Protein AF-E9I533-F1 (afdb_monomer_lite)

Secondary structure (DSSP, 8-state):
-HHHHHHHT---EEEE--GGG---HHHHHHHHHHHHHHHTS--SEEEE---HHHHHHHHHHHT------PPPPHHHHHHHHHHHHHTT-SS--HHHHHHHHHHHHHHHHHHS-HHHHHHHTSHHHHHHHHHHHHHHHHHHTT-HHHHHHHHHHHHH----HHHHHHHHHHHHHHHHHHHHHHT-S-HHHHHHHHHHHHHHHHHHHHHHHHHHH---HHHHHHHTT--------HHHHHHHHHHHHHHHHHHTSEEE-TTS-EEESSHHHHHHHHHHHHHHHT-S-TTTS-GGGG-HHHHHHIIIIIIS-S--SS-PPP---

pLDDT: mean 79.42, std 13.7, range [26.83, 95.19]

Radius of gyration: 23.22 Å; chains: 1; bounding box: 65×52×54 Å

Sequence (321 aa):
MLRRRLNLGERITILFDGFDEIVNNQYQKTAIRVINVLKEKKCAGLYVTTRSHMASNLQFWLSQLNYDLENFSIEDQINYLTSLWKLNFKEDVEDNLRHFAELLVDRISKTLKDGERAFIGIPLQCRILAECFETDVQKSAQNQSELNLLVESIEQMNLDVANLYRLLLTKKRKIYKEEKKALSQTHDLADSHANSDIDNLESFLRKLAIKTIVSTKEDVHVLLGTQQKSMKSKNEQREKITKRMDHSARFGLLDENAEGKVRFLHRSYAEYMMAEYLYTGFLLDDNKRNKLLDCEFARKFIIDQILVKEQYDGVQIPQFS

Organism: Daphnia pulex (NCBI:txid6669)

Structure (mmCIF, N/CA/C/O backbone):
data_AF-E9I533-F1
#
_entry.id   AF-E9I533-F1
#
loop_
_atom_site.group_PDB
_atom_site.id
_atom_site.type_symbol
_atom_site.label_atom_id
_atom_site.label_alt_id
_atom_site.label_comp_id
_atom_site.label_asym_id
_atom_site.label_entity_id
_atom_site.label_seq_id
_atom_site.pdbx_PDB_ins_code
_atom_site.Cartn_x
_atom_site.Cartn_y
_atom_site.Cartn_z
_atom_site.occupancy
_atom_site.B_iso_or_equiv
_atom_site.auth_seq_id
_atom_site.auth_comp_id
_atom_site.auth_asym_id
_atom_site.auth_atom_id
_atom_site.pdbx_PDB_model_num
ATOM 1 N N . MET A 1 1 ? -37.953 2.847 1.848 1.00 60.06 1 MET A N 1
ATOM 2 C CA . MET A 1 1 ? -37.710 1.716 0.922 1.00 60.06 1 MET A CA 1
ATOM 3 C C . MET A 1 1 ? -36.924 0.584 1.594 1.00 60.06 1 MET A C 1
ATOM 5 O O . MET A 1 1 ? -37.485 -0.491 1.743 1.00 60.06 1 MET A O 1
ATOM 9 N N . LEU A 1 2 ? -35.706 0.825 2.104 1.00 68.19 2 LEU A N 1
ATOM 10 C CA . LEU A 1 2 ? -34.839 -0.194 2.733 1.00 68.19 2 LEU A CA 1
ATOM 11 C C . LEU A 1 2 ? -35.504 -0.981 3.884 1.00 68.19 2 LEU A C 1
ATOM 13 O O . LEU A 1 2 ? -35.496 -2.205 3.880 1.00 68.19 2 LEU A O 1
ATOM 17 N N . ARG A 1 3 ? -36.172 -0.288 4.820 1.00 66.62 3 ARG A N 1
ATOM 18 C CA . ARG A 1 3 ? -36.891 -0.910 5.953 1.00 66.62 3 ARG A CA 1
ATOM 19 C C . ARG A 1 3 ? -37.969 -1.908 5.509 1.00 66.62 3 ARG A C 1
ATOM 21 O O . ARG A 1 3 ? -38.142 -2.940 6.141 1.00 66.62 3 ARG A O 1
ATOM 28 N N . ARG A 1 4 ? -38.672 -1.613 4.408 1.00 67.94 4 ARG A N 1
ATOM 29 C CA . ARG A 1 4 ? -39.684 -2.510 3.829 1.00 67.94 4 ARG A CA 1
ATOM 30 C C . ARG A 1 4 ? -39.014 -3.754 3.243 1.00 67.94 4 ARG A C 1
ATOM 32 O O . ARG A 1 4 ? -39.448 -4.850 3.555 1.00 67.94 4 ARG A O 1
ATOM 39 N N . ARG A 1 5 ? -37.926 -3.592 2.485 1.00 71.06 5 ARG A N 1
ATOM 40 C CA . ARG A 1 5 ? -37.188 -4.710 1.867 1.00 71.06 5 ARG A CA 1
ATOM 41 C C . ARG A 1 5 ? -36.542 -5.638 2.910 1.00 71.06 5 ARG A C 1
ATOM 43 O O . ARG A 1 5 ? -36.658 -6.851 2.790 1.00 71.06 5 ARG A O 1
ATOM 50 N N . LEU A 1 6 ? -35.962 -5.071 3.976 1.00 69.19 6 LEU A N 1
ATOM 51 C CA . LEU A 1 6 ? -35.409 -5.823 5.117 1.00 69.19 6 LEU A CA 1
ATOM 52 C C . LEU A 1 6 ? -36.479 -6.612 5.889 1.00 69.19 6 LEU A C 1
ATOM 54 O O . LEU A 1 6 ? -36.203 -7.697 6.392 1.00 69.19 6 LEU A O 1
ATOM 58 N N . ASN A 1 7 ? -37.701 -6.077 5.977 1.00 67.69 7 ASN A N 1
ATOM 59 C CA . ASN A 1 7 ? -38.823 -6.754 6.633 1.00 67.69 7 ASN A CA 1
ATOM 60 C C . ASN A 1 7 ? -39.486 -7.809 5.733 1.00 67.69 7 ASN A C 1
ATOM 62 O O . ASN A 1 7 ? -39.994 -8.805 6.240 1.00 67.69 7 ASN A O 1
ATOM 66 N N . LEU A 1 8 ? -39.488 -7.596 4.413 1.00 70.00 8 LEU A N 1
ATOM 67 C CA . LEU A 1 8 ? -40.060 -8.518 3.427 1.00 70.00 8 LEU A CA 1
ATOM 68 C C . LEU A 1 8 ? -39.115 -9.672 3.055 1.00 70.00 8 LEU A C 1
ATOM 70 O O . LEU A 1 8 ? -39.547 -10.599 2.378 1.00 70.00 8 LEU A O 1
ATOM 74 N N . GLY A 1 9 ? -37.856 -9.648 3.510 1.00 62.44 9 GLY A N 1
ATOM 75 C CA . GLY A 1 9 ? -36.875 -10.698 3.218 1.00 62.44 9 GLY A CA 1
ATOM 76 C C . GLY A 1 9 ? -36.421 -10.716 1.759 1.00 62.44 9 GLY A C 1
ATOM 77 O O . GLY A 1 9 ? -36.105 -11.773 1.219 1.00 62.44 9 GLY A O 1
ATOM 78 N N . GLU A 1 10 ? -36.413 -9.556 1.100 1.00 69.19 10 GLU A N 1
ATOM 79 C CA . GLU A 1 10 ? -35.774 -9.437 -0.208 1.00 69.19 10 GLU A CA 1
ATOM 80 C C . GLU A 1 10 ? -34.262 -9.692 -0.070 1.00 69.19 10 GLU A C 1
ATOM 82 O O . GLU A 1 10 ? -33.675 -9.365 0.962 1.00 69.19 10 GLU A O 1
ATOM 87 N N . ARG A 1 11 ? -33.623 -10.271 -1.100 1.00 78.19 11 ARG A N 1
ATOM 88 C CA . ARG A 1 11 ? -32.203 -10.671 -1.066 1.00 78.19 11 ARG A CA 1
ATOM 89 C C . ARG A 1 11 ? -31.271 -9.454 -1.007 1.00 78.19 11 ARG A C 1
ATOM 91 O O . ARG A 1 11 ? -30.741 -9.016 -2.022 1.00 78.19 11 ARG A O 1
ATOM 98 N N . ILE A 1 12 ? -31.109 -8.889 0.184 1.00 85.31 12 ILE A N 1
ATOM 99 C CA . ILE A 1 12 ? -30.187 -7.792 0.471 1.00 85.31 12 ILE A CA 1
ATOM 100 C C . ILE A 1 12 ? -28.954 -8.369 1.149 1.00 85.31 12 ILE A C 1
ATOM 102 O O . ILE A 1 12 ? -29.074 -8.998 2.199 1.00 85.31 12 ILE A O 1
ATOM 106 N N . THR A 1 13 ? -27.786 -8.090 0.581 1.00 88.88 13 THR A N 1
ATOM 107 C CA . THR A 1 13 ? -26.493 -8.305 1.230 1.00 88.88 13 THR A CA 1
ATOM 108 C C . THR A 1 13 ? -25.962 -6.970 1.733 1.00 88.88 13 THR A C 1
ATOM 110 O O . THR A 1 13 ? -26.044 -5.966 1.024 1.00 88.88 13 THR A O 1
ATOM 113 N N . ILE A 1 14 ? -25.449 -6.948 2.959 1.00 90.56 14 ILE A N 1
ATOM 114 C CA . ILE A 1 14 ? -24.868 -5.761 3.589 1.00 90.56 14 ILE A CA 1
ATOM 115 C C . ILE A 1 14 ? -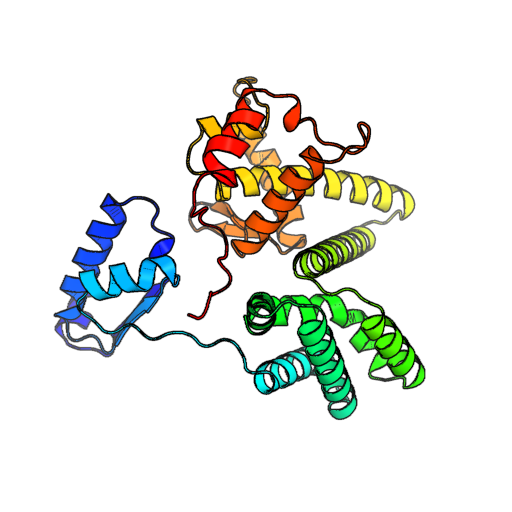23.396 -6.047 3.883 1.00 90.56 14 ILE A C 1
ATOM 117 O O . ILE A 1 14 ? -23.076 -7.078 4.469 1.00 90.56 14 ILE A O 1
ATOM 121 N N . LEU A 1 15 ? -22.519 -5.126 3.490 1.00 93.62 15 LEU A N 1
ATOM 122 C CA . LEU A 1 15 ? -21.085 -5.170 3.761 1.00 93.62 15 LEU A CA 1
ATOM 123 C C . LEU A 1 15 ? -20.697 -3.940 4.586 1.00 93.62 15 LEU A C 1
ATOM 125 O O . LEU A 1 15 ? -20.919 -2.809 4.155 1.00 93.62 15 LEU A O 1
ATOM 129 N N . PHE A 1 16 ? -20.135 -4.173 5.767 1.00 92.94 16 PHE A N 1
ATOM 130 C CA . PHE A 1 16 ? -19.462 -3.168 6.581 1.00 92.94 16 PHE A CA 1
ATOM 131 C C . PHE A 1 16 ? -17.962 -3.294 6.340 1.00 92.94 16 PHE A C 1
ATOM 133 O O . PHE A 1 16 ? -17.334 -4.218 6.854 1.00 92.94 16 PHE A O 1
ATOM 140 N N . ASP A 1 17 ? -17.411 -2.395 5.533 1.00 90.69 17 ASP A N 1
ATOM 141 C CA . ASP A 1 17 ? -16.006 -2.446 5.143 1.00 90.69 17 ASP A CA 1
ATOM 142 C C . ASP A 1 17 ? -15.119 -1.634 6.105 1.00 90.69 17 ASP A C 1
ATOM 144 O O . ASP A 1 17 ? -15.455 -0.494 6.429 1.00 90.69 17 ASP A O 1
ATOM 148 N N . GLY A 1 18 ? -14.016 -2.220 6.577 1.00 88.50 18 GLY A N 1
ATOM 149 C CA . GLY A 1 18 ? -12.985 -1.554 7.377 1.00 88.50 18 GLY A CA 1
ATOM 150 C C . GLY A 1 18 ? -13.436 -1.129 8.776 1.00 88.50 18 GLY A C 1
ATOM 151 O O . GLY A 1 18 ? -13.316 0.040 9.140 1.00 88.50 18 GLY A O 1
ATOM 152 N N . PHE A 1 19 ? -13.953 -2.050 9.596 1.00 90.06 19 PHE A N 1
ATOM 153 C CA . PHE A 1 19 ? -14.417 -1.725 10.954 1.00 90.06 19 PHE A CA 1
ATOM 154 C C . PHE A 1 19 ? -13.326 -1.068 11.823 1.00 90.06 19 PHE A C 1
ATOM 156 O O . PHE A 1 19 ? -13.627 -0.163 12.607 1.00 90.06 19 PHE A O 1
ATOM 163 N N . ASP A 1 20 ? -12.064 -1.479 11.666 1.00 84.06 20 ASP A N 1
ATOM 164 C CA . ASP A 1 20 ? -10.919 -0.905 12.382 1.00 84.06 20 ASP A CA 1
ATOM 165 C C . ASP A 1 20 ? -10.651 0.570 12.050 1.00 84.06 20 ASP A C 1
ATOM 167 O O . ASP A 1 20 ? -10.014 1.274 12.833 1.00 84.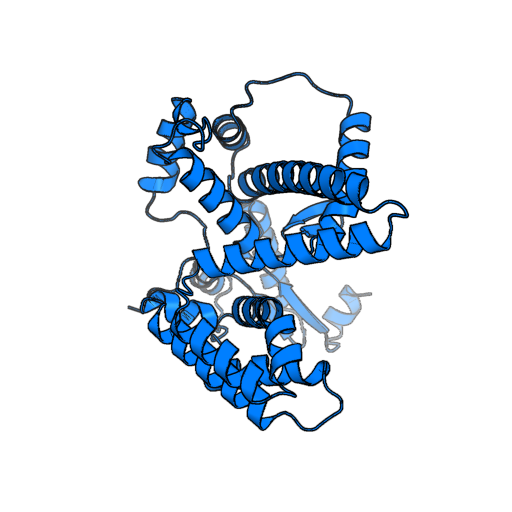06 20 ASP A O 1
ATOM 171 N N . GLU A 1 21 ? -11.181 1.086 10.939 1.00 81.75 21 GLU A N 1
ATOM 172 C CA . GLU A 1 21 ? -11.032 2.496 10.567 1.00 81.75 21 GLU A CA 1
ATOM 173 C C . GLU A 1 21 ? -11.921 3.433 11.404 1.00 81.75 21 GLU A C 1
ATOM 175 O O . GLU A 1 21 ? -11.753 4.658 11.388 1.00 81.75 21 GLU A O 1
ATOM 180 N N . ILE A 1 22 ? -12.856 2.885 12.188 1.00 83.25 22 ILE A N 1
ATOM 181 C CA . ILE A 1 22 ? -13.696 3.657 13.104 1.00 83.25 22 ILE A CA 1
ATOM 182 C C . ILE A 1 22 ? -12.884 3.987 14.364 1.00 83.25 22 ILE A C 1
ATOM 184 O O . ILE A 1 22 ? -12.964 3.294 15.371 1.00 83.25 22 ILE A O 1
ATOM 188 N N . VAL A 1 23 ? -12.131 5.087 14.337 1.00 73.44 23 VAL A N 1
ATOM 189 C CA . VAL A 1 23 ? -11.236 5.495 15.445 1.00 73.44 23 VAL A CA 1
ATOM 190 C C . VAL A 1 23 ? -11.986 5.773 16.759 1.00 73.44 23 VAL A C 1
ATOM 192 O O . VAL A 1 23 ? -11.457 5.594 17.853 1.00 73.44 23 VAL A O 1
ATOM 195 N N . ASN A 1 24 ? -13.234 6.243 16.684 1.00 80.50 24 ASN A N 1
ATOM 196 C CA . ASN A 1 24 ? -13.998 6.594 17.877 1.00 80.50 24 ASN A CA 1
ATOM 197 C C . ASN A 1 24 ? -14.699 5.361 18.475 1.00 80.50 24 ASN A C 1
ATOM 199 O O . ASN A 1 24 ? -15.676 4.857 17.915 1.00 80.50 24 ASN A O 1
ATOM 203 N N . ASN A 1 25 ? -14.279 4.959 19.677 1.00 83.25 25 ASN A N 1
ATOM 204 C CA . ASN A 1 25 ? -14.856 3.838 20.429 1.00 83.25 25 ASN A CA 1
ATOM 205 C C . ASN A 1 25 ? -16.385 3.914 20.608 1.00 83.25 25 ASN A C 1
ATOM 207 O O . ASN A 1 25 ? -17.065 2.888 20.646 1.00 83.25 25 ASN A O 1
ATOM 211 N N . GLN A 1 26 ? -16.970 5.109 20.722 1.00 86.12 26 GLN A N 1
ATOM 212 C CA . GLN A 1 26 ? -18.424 5.266 20.825 1.00 86.12 26 GLN A CA 1
ATOM 213 C C . GLN A 1 26 ? -19.128 4.971 19.492 1.00 86.12 26 GLN A C 1
ATOM 215 O O . GLN A 1 26 ? -20.227 4.403 19.479 1.00 86.12 26 GLN A O 1
ATOM 220 N N . TYR A 1 27 ? -18.489 5.309 18.372 1.00 89.56 27 TYR A N 1
ATOM 221 C CA . TYR A 1 27 ? -18.989 4.978 17.040 1.00 89.56 27 TYR A CA 1
ATOM 222 C C . TYR A 1 27 ? -18.814 3.493 16.734 1.00 89.56 27 TYR A C 1
ATOM 224 O O . TYR A 1 27 ? -19.756 2.895 16.223 1.00 89.56 27 TYR A O 1
ATOM 232 N N . GLN A 1 28 ? -17.717 2.861 17.167 1.00 91.00 28 GLN A N 1
ATOM 233 C CA . GLN A 1 28 ? -17.568 1.401 17.101 1.00 91.00 28 GLN A CA 1
ATOM 234 C C . GLN A 1 28 ? -18.699 0.691 17.854 1.00 91.00 28 GLN A C 1
ATOM 236 O O . GLN A 1 28 ? -19.388 -0.157 17.292 1.00 91.00 28 GLN A O 1
ATOM 241 N N . LYS A 1 29 ? -18.984 1.096 19.102 1.00 92.06 29 LYS A N 1
ATOM 242 C CA . LYS A 1 29 ? -20.106 0.541 19.885 1.00 92.06 29 LYS A CA 1
ATOM 243 C C . LYS A 1 29 ? -21.451 0.719 19.179 1.00 92.06 29 LYS A C 1
ATOM 245 O O . LYS A 1 29 ? -22.292 -0.178 19.212 1.00 92.06 29 LYS A O 1
ATOM 250 N N . THR A 1 30 ? -21.666 1.873 18.551 1.00 94.00 30 THR A N 1
ATOM 251 C CA . THR A 1 30 ? -22.879 2.135 17.765 1.00 94.00 30 THR A CA 1
ATOM 252 C C . THR A 1 30 ? -22.957 1.221 16.543 1.00 94.00 30 THR A C 1
ATOM 254 O O . THR A 1 30 ? -24.003 0.620 16.313 1.00 94.00 30 THR A O 1
ATOM 257 N N . ALA A 1 31 ? -21.857 1.050 15.807 1.00 94.44 31 ALA A N 1
ATOM 258 C CA . ALA A 1 31 ? -21.781 0.152 14.660 1.00 94.44 31 ALA A CA 1
ATOM 259 C C . ALA A 1 31 ? -22.084 -1.301 15.060 1.00 94.44 31 ALA A C 1
ATOM 261 O O . ALA A 1 31 ? -22.933 -1.932 14.436 1.00 94.44 31 ALA A O 1
ATOM 262 N N . ILE A 1 32 ? -21.513 -1.795 16.164 1.00 95.19 32 ILE A N 1
ATOM 263 C CA . ILE A 1 32 ? -21.822 -3.130 16.710 1.00 95.19 32 ILE A CA 1
ATOM 264 C C . ILE A 1 32 ? -23.315 -3.286 17.019 1.00 95.19 32 ILE A C 1
ATOM 266 O O . ILE A 1 32 ? -23.918 -4.299 16.667 1.00 95.19 32 ILE A O 1
ATOM 270 N N . ARG A 1 33 ? -23.950 -2.278 17.632 1.00 94.19 33 ARG A N 1
ATOM 271 C CA . ARG A 1 33 ? -25.402 -2.305 17.891 1.00 94.19 33 ARG A CA 1
ATOM 272 C C . ARG A 1 33 ? -26.206 -2.399 16.596 1.00 94.19 33 ARG A C 1
ATOM 274 O O . ARG A 1 33 ? -27.151 -3.178 16.534 1.00 94.19 33 ARG A O 1
ATOM 281 N N . VAL A 1 34 ? -25.830 -1.638 15.568 1.00 93.62 34 VAL A N 1
ATOM 282 C CA . VAL A 1 34 ? -26.485 -1.691 14.251 1.00 93.62 34 VAL A CA 1
ATOM 283 C C . VAL A 1 34 ? -26.321 -3.071 13.619 1.00 93.62 34 VAL A C 1
ATOM 285 O O . VAL A 1 34 ? -27.312 -3.648 13.177 1.00 93.62 34 VAL A O 1
ATOM 288 N N . ILE A 1 35 ? -25.107 -3.625 13.623 1.00 94.25 35 ILE A N 1
ATOM 289 C CA . ILE A 1 35 ? -24.814 -4.961 13.090 1.00 94.25 35 ILE A CA 1
ATOM 290 C C . ILE A 1 35 ? -25.670 -6.011 13.807 1.00 94.25 35 ILE A C 1
ATOM 292 O O . ILE A 1 35 ? -26.344 -6.792 13.143 1.00 94.25 35 ILE A O 1
ATOM 296 N N . ASN A 1 36 ? -25.742 -5.981 15.141 1.00 92.25 36 ASN A N 1
ATOM 297 C CA . ASN A 1 36 ? -26.564 -6.919 15.911 1.00 92.25 36 ASN A CA 1
ATOM 298 C C . ASN A 1 36 ? -28.060 -6.820 15.577 1.00 92.25 36 ASN A C 1
ATOM 300 O O . ASN A 1 36 ? -28.712 -7.846 15.415 1.00 92.25 36 ASN A O 1
ATOM 304 N N . VAL A 1 37 ? -28.596 -5.613 15.372 1.00 90.50 37 VAL A N 1
ATOM 305 C CA . VAL A 1 37 ? -29.989 -5.439 14.915 1.00 90.50 37 VAL A CA 1
ATOM 306 C C . VAL A 1 37 ? -30.198 -6.000 13.504 1.00 90.50 37 VAL A C 1
ATOM 308 O O . VAL A 1 37 ? -31.270 -6.525 13.204 1.00 90.50 37 VAL A O 1
ATOM 311 N N . LEU A 1 38 ? -29.202 -5.880 12.621 1.00 89.19 38 LEU A N 1
ATOM 312 C CA . LEU A 1 38 ? -29.267 -6.396 11.251 1.00 89.19 38 LEU A CA 1
ATOM 313 C C . LEU A 1 38 ? -29.131 -7.919 11.185 1.00 89.19 38 LEU A C 1
ATOM 315 O O . LEU A 1 38 ? -29.787 -8.525 10.340 1.00 89.19 38 LEU A O 1
ATOM 319 N N . LYS A 1 39 ? -28.367 -8.537 12.097 1.00 87.69 39 LYS A N 1
ATOM 320 C CA . LYS A 1 39 ? -28.275 -10.002 12.238 1.00 87.69 39 LYS A CA 1
ATOM 321 C C . LYS A 1 39 ? -29.645 -10.651 12.461 1.00 87.69 39 LYS A C 1
ATOM 323 O O . LYS A 1 39 ? -29.874 -11.762 12.003 1.00 87.69 39 LYS A O 1
ATOM 328 N N . GLU A 1 40 ? -30.565 -9.956 13.129 1.00 85.81 40 GLU A N 1
ATOM 329 C CA . GLU A 1 40 ? -31.934 -10.433 13.374 1.00 85.81 40 GLU A CA 1
ATOM 330 C C . GLU A 1 40 ? -32.879 -10.245 12.170 1.00 85.81 40 GLU A C 1
ATOM 332 O O . GLU A 1 40 ? -34.049 -10.635 12.219 1.00 85.81 40 GLU A O 1
ATOM 337 N N . LYS A 1 41 ? -32.427 -9.600 11.086 1.00 82.62 41 LYS A N 1
ATOM 338 C CA . LYS A 1 41 ? -33.238 -9.369 9.880 1.00 82.62 41 LYS A CA 1
ATOM 339 C C . LYS A 1 41 ? -32.983 -10.441 8.830 1.00 82.62 41 LYS A C 1
ATOM 341 O O . LYS A 1 41 ? -31.912 -11.032 8.758 1.00 82.62 41 LYS A O 1
ATOM 346 N N . LYS A 1 42 ? -33.967 -10.631 7.944 1.00 73.62 42 LYS A N 1
ATOM 347 C CA . LYS A 1 42 ? -33.889 -11.541 6.790 1.00 73.62 42 LYS A CA 1
ATOM 348 C C . LYS A 1 42 ? -33.017 -10.953 5.669 1.00 73.62 42 LYS A C 1
ATOM 350 O O . LYS A 1 42 ? -33.512 -10.684 4.578 1.00 73.62 42 LYS A O 1
ATOM 355 N N . CYS A 1 43 ? -31.746 -10.685 5.956 1.00 80.31 43 CYS A N 1
ATOM 356 C CA . CYS A 1 43 ? -30.753 -10.347 4.939 1.00 80.31 43 CYS A CA 1
ATOM 357 C C . CYS A 1 43 ? -30.180 -11.629 4.312 1.00 80.31 43 CYS A C 1
ATOM 359 O O . CYS A 1 43 ? -30.130 -12.674 4.955 1.00 80.31 43 CYS A O 1
ATOM 361 N N . ALA A 1 44 ? -29.787 -11.556 3.040 1.00 83.69 44 ALA A N 1
ATOM 362 C CA . ALA A 1 44 ? -29.142 -12.662 2.330 1.00 83.69 44 ALA A CA 1
ATOM 363 C C . ALA A 1 44 ? -27.683 -12.856 2.767 1.00 83.69 44 ALA A C 1
ATOM 365 O O . ALA A 1 44 ? -27.154 -13.957 2.662 1.00 83.69 44 ALA A O 1
ATOM 366 N N . GLY A 1 45 ? -27.047 -11.794 3.265 1.00 87.44 45 GLY A N 1
ATOM 367 C CA . GLY A 1 45 ? -25.699 -11.838 3.809 1.00 87.44 45 GLY A CA 1
ATOM 368 C C . GLY A 1 45 ? -25.372 -10.573 4.592 1.00 87.44 45 GLY A C 1
ATOM 369 O O . GLY A 1 45 ? -25.855 -9.483 4.269 1.00 87.44 45 GLY A O 1
ATOM 370 N N . LEU A 1 46 ? -24.547 -10.727 5.620 1.00 91.00 46 LEU A N 1
ATOM 371 C CA . LEU A 1 46 ? -24.027 -9.640 6.435 1.00 91.00 46 LEU A CA 1
ATOM 372 C C . LEU A 1 46 ? -22.541 -9.896 6.661 1.00 91.00 46 LEU A C 1
ATOM 374 O O . LEU A 1 46 ? -22.174 -10.821 7.380 1.00 91.00 46 LEU A O 1
ATOM 378 N N . TYR A 1 47 ? -21.708 -9.077 6.034 1.00 93.38 47 TYR A N 1
ATOM 379 C CA . TYR A 1 47 ? -20.258 -9.200 6.072 1.00 93.38 47 TYR A CA 1
ATOM 380 C C . TYR A 1 47 ? -19.669 -7.990 6.781 1.00 93.38 47 TYR A C 1
ATOM 382 O O . TYR A 1 47 ? -20.139 -6.866 6.596 1.00 93.38 47 TYR A O 1
ATOM 390 N N . VAL A 1 48 ? -18.645 -8.224 7.593 1.00 94.19 48 VAL A N 1
ATOM 391 C CA . VAL A 1 48 ? -17.888 -7.171 8.267 1.00 94.19 48 VAL A CA 1
ATOM 392 C C . VAL A 1 48 ? -16.414 -7.466 8.043 1.00 94.19 48 VAL A C 1
ATOM 394 O O . VAL A 1 48 ? -15.966 -8.559 8.383 1.00 94.19 48 VAL A O 1
ATOM 397 N N . THR A 1 49 ? -15.675 -6.527 7.462 1.00 94.00 49 THR A N 1
ATOM 398 C CA . THR A 1 49 ? -14.223 -6.649 7.274 1.00 94.00 49 THR A CA 1
ATOM 399 C C . THR A 1 49 ? -13.505 -5.810 8.326 1.00 94.00 49 THR A C 1
ATOM 401 O O . THR A 1 49 ? -14.025 -4.808 8.825 1.00 94.00 49 THR A O 1
ATOM 404 N N . THR A 1 50 ? -12.319 -6.255 8.723 1.00 90.06 50 THR A N 1
ATOM 405 C CA . THR A 1 50 ? -11.470 -5.574 9.702 1.00 90.06 50 THR A CA 1
ATOM 406 C C . THR A 1 50 ? -10.037 -6.079 9.564 1.00 90.06 50 THR A C 1
ATOM 408 O O . THR A 1 50 ? -9.820 -7.176 9.046 1.00 90.06 50 THR A O 1
ATOM 411 N N . ARG A 1 51 ? -9.048 -5.320 10.038 1.00 84.31 51 ARG A N 1
ATOM 412 C CA . ARG A 1 51 ? -7.661 -5.807 10.151 1.00 84.31 51 ARG A CA 1
ATOM 413 C C . ARG A 1 51 ? -7.500 -6.855 11.261 1.00 84.31 51 ARG A C 1
ATOM 415 O O . ARG A 1 51 ? -8.208 -6.822 12.268 1.00 84.31 51 ARG A O 1
ATOM 422 N N . SER A 1 52 ? -6.491 -7.722 11.130 1.00 83.25 52 SER A N 1
ATOM 423 C CA . SER A 1 52 ? -6.241 -8.873 12.019 1.00 83.25 52 SER A CA 1
ATOM 424 C C . SER A 1 52 ? -6.177 -8.514 13.510 1.00 83.25 52 SER A C 1
ATOM 426 O O . SER A 1 52 ? -6.755 -9.219 14.332 1.00 83.25 52 SER A O 1
ATOM 428 N N . HIS A 1 53 ? -5.573 -7.376 13.874 1.00 80.62 53 HIS A N 1
ATOM 429 C CA . HIS A 1 53 ? -5.493 -6.927 15.274 1.00 80.62 53 HIS A CA 1
ATOM 430 C C . HIS A 1 53 ? -6.871 -6.661 15.921 1.00 80.62 53 HIS A C 1
ATOM 432 O O . HIS A 1 53 ? -7.016 -6.761 17.137 1.00 80.62 53 HIS A O 1
ATOM 438 N N . MET A 1 54 ? -7.900 -6.343 15.125 1.00 84.94 54 MET A N 1
ATOM 439 C CA . MET A 1 54 ? -9.278 -6.139 15.589 1.00 84.94 54 MET A CA 1
ATOM 440 C C . MET A 1 54 ? -10.170 -7.373 15.401 1.00 84.94 54 MET A C 1
ATOM 442 O O . MET A 1 54 ? -11.298 -7.377 15.902 1.00 84.94 54 MET A O 1
ATOM 446 N N . ALA A 1 55 ? -9.698 -8.416 14.712 1.00 88.00 55 ALA A N 1
ATOM 447 C CA . ALA A 1 55 ? -10.510 -9.571 14.340 1.00 88.00 55 ALA A CA 1
ATOM 448 C C . ALA A 1 55 ? -11.046 -10.325 15.566 1.00 88.00 55 ALA A C 1
ATOM 450 O O . ALA A 1 55 ? -12.251 -10.556 15.660 1.00 88.00 55 ALA A O 1
ATOM 451 N N . SER A 1 56 ? -10.189 -10.623 16.549 1.00 87.44 56 SER A N 1
ATOM 452 C CA . SER A 1 56 ? -10.584 -11.338 17.774 1.00 87.44 56 SER A CA 1
ATOM 453 C C . SER A 1 56 ? -11.615 -10.563 18.599 1.00 87.44 56 SER A C 1
ATOM 455 O O . SER A 1 56 ? -12.592 -11.137 19.084 1.00 87.44 56 SER A O 1
ATOM 457 N N . ASN A 1 57 ? -11.441 -9.242 18.712 1.00 89.56 57 ASN A N 1
ATOM 458 C CA . ASN A 1 57 ? -12.386 -8.373 19.415 1.00 89.56 57 ASN A CA 1
ATOM 459 C C . ASN A 1 57 ? -13.749 -8.366 18.719 1.00 89.56 57 ASN A C 1
ATOM 461 O O . ASN A 1 57 ? -14.785 -8.494 19.371 1.00 89.56 57 ASN A O 1
ATOM 465 N N . LEU A 1 58 ? -13.751 -8.252 17.390 1.00 91.69 58 LEU A N 1
ATOM 466 C CA . LEU A 1 58 ? -14.972 -8.229 16.597 1.00 91.69 58 LEU A CA 1
ATOM 467 C C . LEU A 1 58 ? -15.707 -9.578 16.642 1.00 91.69 58 LEU A C 1
ATOM 469 O O . LEU A 1 58 ? -16.922 -9.599 16.842 1.00 91.69 58 LEU A O 1
ATOM 473 N N . GLN A 1 59 ? -14.974 -10.691 16.542 1.00 92.94 59 GLN A N 1
ATOM 474 C CA . GLN A 1 59 ? -15.499 -12.046 16.729 1.00 92.94 59 GLN A CA 1
ATOM 475 C C . GLN A 1 59 ? -16.164 -12.199 18.100 1.00 92.94 59 GLN A C 1
ATOM 477 O O . GLN A 1 59 ? -17.288 -12.698 18.183 1.00 92.94 59 GLN A O 1
ATOM 482 N N . PHE A 1 60 ? -15.518 -11.722 19.169 1.00 92.19 60 PHE A N 1
ATOM 483 C CA . PHE A 1 60 ? -16.091 -11.742 20.513 1.00 92.19 60 PHE A CA 1
ATOM 484 C C . PHE A 1 60 ? -17.375 -10.898 20.599 1.00 92.19 60 PHE A C 1
ATOM 486 O O . PHE A 1 60 ? -18.419 -11.401 21.017 1.00 92.19 60 PHE A O 1
ATOM 493 N N . TRP A 1 61 ? -17.340 -9.639 20.143 1.00 92.81 61 TRP A N 1
ATOM 494 C CA . TRP A 1 61 ? -18.483 -8.716 20.224 1.00 92.81 61 TRP A CA 1
ATOM 495 C C . TRP A 1 61 ? -19.689 -9.137 19.387 1.00 92.81 61 TRP A C 1
ATOM 497 O O . TRP A 1 61 ? -20.826 -8.856 19.770 1.00 92.81 61 TRP A O 1
ATOM 507 N N . LEU A 1 62 ? -19.456 -9.780 18.243 1.00 92.19 62 LEU A N 1
ATOM 508 C CA . LEU A 1 62 ? -20.519 -10.258 17.362 1.00 92.19 62 LEU A CA 1
ATOM 509 C C . LEU A 1 62 ? -20.896 -11.714 17.631 1.00 92.19 62 LEU A C 1
ATOM 511 O O . LEU A 1 62 ? -21.922 -12.161 17.114 1.00 92.19 62 LEU A O 1
ATOM 515 N N . SER A 1 63 ? -20.106 -12.447 18.422 1.00 91.38 63 SER A N 1
ATOM 516 C CA . SER A 1 63 ? -20.257 -13.889 18.649 1.00 91.38 63 SER A CA 1
ATOM 517 C C . SER A 1 63 ? -20.386 -14.655 17.326 1.00 91.38 63 SER A C 1
ATOM 519 O O . SER A 1 63 ? -21.337 -15.409 17.120 1.00 91.38 63 SER A O 1
ATOM 521 N N . GLN A 1 64 ? -19.487 -14.376 16.382 1.00 89.81 64 GLN A N 1
ATOM 522 C CA . GLN A 1 64 ? -19.410 -15.009 15.061 1.00 89.81 64 GLN A CA 1
ATOM 523 C C . GLN A 1 64 ? -17.964 -15.396 14.778 1.00 89.81 64 GLN A C 1
ATOM 525 O O . GLN A 1 64 ? -17.061 -14.663 15.172 1.00 89.81 64 GLN A O 1
ATOM 530 N N . LEU A 1 65 ? -17.760 -16.516 14.085 1.00 87.88 65 LEU A N 1
ATOM 531 C CA . LEU A 1 65 ? -16.433 -16.911 13.622 1.00 87.88 65 LEU A CA 1
ATOM 532 C C . LEU A 1 65 ? -15.916 -15.893 12.603 1.00 87.88 65 LEU A C 1
ATOM 534 O O . LEU A 1 65 ? -16.669 -15.458 11.725 1.00 87.88 65 LEU A O 1
ATOM 538 N N . ASN A 1 66 ? -14.650 -15.514 12.738 1.00 90.50 66 ASN A N 1
ATOM 539 C CA . ASN A 1 66 ? -13.942 -14.789 11.700 1.00 90.50 66 ASN A CA 1
ATOM 540 C C . ASN A 1 66 ? -13.470 -15.754 10.600 1.00 90.50 66 ASN A C 1
ATOM 542 O O . ASN A 1 66 ? -13.378 -16.966 10.789 1.00 90.50 66 ASN A O 1
ATOM 546 N N . TYR A 1 67 ? -13.226 -15.183 9.428 1.00 89.69 67 TYR A N 1
ATOM 547 C CA . TYR A 1 67 ? -12.549 -15.839 8.320 1.00 89.69 67 TYR A CA 1
ATOM 548 C C . TYR A 1 67 ? -11.439 -14.901 7.880 1.00 89.69 67 TYR A C 1
ATOM 550 O O . TYR A 1 67 ? -11.663 -13.688 7.796 1.00 89.69 67 TYR A O 1
ATOM 558 N N . ASP A 1 68 ? -10.272 -15.459 7.599 1.00 87.12 68 ASP A N 1
ATOM 559 C CA . ASP A 1 68 ? -9.125 -14.689 7.150 1.00 87.12 68 ASP A CA 1
ATOM 560 C C . ASP A 1 68 ? -9.068 -14.661 5.621 1.00 87.12 68 ASP A C 1
ATOM 562 O O . ASP A 1 68 ? -9.350 -15.648 4.940 1.00 87.12 68 ASP A O 1
ATOM 566 N N . LEU A 1 69 ? -8.716 -13.496 5.079 1.00 86.50 69 LEU A N 1
ATOM 567 C CA . LEU A 1 69 ? -8.314 -13.377 3.684 1.00 86.50 69 LEU A CA 1
ATOM 568 C C . LEU A 1 69 ? -6.857 -13.809 3.593 1.00 86.50 69 LEU A C 1
ATOM 570 O O . LEU A 1 69 ? -5.969 -13.112 4.086 1.00 86.50 69 LEU A O 1
ATOM 574 N N . GLU A 1 70 ? -6.630 -14.965 2.980 1.00 86.25 70 GLU A N 1
ATOM 575 C CA . GLU A 1 70 ? -5.283 -15.454 2.734 1.00 86.25 70 GLU A CA 1
ATOM 576 C C . GLU A 1 70 ? -4.556 -14.558 1.728 1.00 86.25 70 GLU A C 1
ATOM 578 O O . GLU A 1 70 ? -5.142 -13.985 0.803 1.00 86.25 70 GLU A O 1
ATOM 583 N N . ASN A 1 71 ? -3.249 -14.440 1.928 1.00 87.00 71 ASN A N 1
ATOM 584 C CA . ASN A 1 71 ? -2.371 -13.822 0.952 1.00 87.00 71 ASN A CA 1
ATOM 585 C C . ASN A 1 71 ? -2.304 -14.692 -0.309 1.00 87.00 71 ASN A C 1
ATOM 587 O O . ASN A 1 71 ? -2.454 -15.910 -0.245 1.00 87.00 71 ASN A O 1
ATOM 591 N N . PHE A 1 72 ? -2.008 -14.072 -1.447 1.00 89.88 72 PHE A N 1
ATOM 592 C CA . PHE A 1 72 ? -1.713 -14.778 -2.684 1.00 89.88 72 PHE A CA 1
ATOM 593 C C . PHE A 1 72 ? -0.600 -15.804 -2.481 1.00 89.88 72 PHE A C 1
ATOM 595 O O . PHE A 1 72 ? 0.495 -15.479 -1.999 1.00 89.88 72 PHE A O 1
ATOM 602 N N . SER A 1 73 ? -0.872 -17.034 -2.918 1.00 90.00 73 SER A N 1
ATOM 603 C CA . SER A 1 73 ? 0.160 -18.052 -3.081 1.00 90.00 73 SER A CA 1
ATOM 604 C C . SER A 1 73 ? 1.185 -17.610 -4.131 1.00 90.00 73 SER A C 1
ATOM 606 O O . SER A 1 73 ? 0.933 -16.694 -4.910 1.00 90.00 73 SER A O 1
ATOM 608 N N . ILE A 1 74 ? 2.349 -18.261 -4.187 1.00 89.88 74 ILE A N 1
ATOM 609 C CA . ILE A 1 74 ? 3.372 -17.965 -5.209 1.00 89.88 74 ILE A CA 1
ATOM 610 C C . ILE A 1 74 ? 2.773 -18.046 -6.623 1.00 89.88 74 ILE A C 1
ATOM 612 O O . ILE A 1 74 ? 3.007 -17.166 -7.447 1.00 89.88 74 ILE A O 1
ATOM 616 N N . GLU A 1 75 ? 1.944 -19.059 -6.875 1.00 93.75 75 GLU A N 1
ATOM 617 C CA . GLU A 1 75 ? 1.281 -19.242 -8.165 1.00 93.75 75 GLU A CA 1
ATOM 618 C C . GLU A 1 75 ? 0.247 -18.137 -8.438 1.00 93.75 75 GLU A C 1
ATOM 620 O O . GLU A 1 75 ? 0.197 -17.609 -9.548 1.00 93.75 75 GLU A O 1
ATOM 625 N N . ASP A 1 76 ? -0.527 -17.714 -7.431 1.00 94.06 76 ASP A N 1
ATOM 626 C CA . ASP A 1 76 ? -1.446 -16.576 -7.575 1.00 94.06 76 ASP A CA 1
ATOM 627 C C . ASP A 1 76 ? -0.691 -15.283 -7.901 1.00 94.06 76 ASP A C 1
ATOM 629 O O . ASP A 1 76 ? -1.139 -14.509 -8.744 1.00 94.06 76 ASP A O 1
ATOM 633 N N . GLN A 1 77 ? 0.468 -15.053 -7.276 1.00 93.00 77 GLN A N 1
ATOM 634 C CA . GLN A 1 77 ? 1.306 -13.882 -7.544 1.00 93.00 77 GLN A CA 1
ATOM 635 C C . GLN A 1 77 ? 1.812 -13.888 -8.991 1.00 93.00 77 GLN A C 1
ATOM 637 O O . GLN A 1 77 ? 1.664 -12.885 -9.692 1.00 93.00 77 GLN A O 1
ATOM 642 N N . ILE A 1 78 ? 2.357 -15.018 -9.457 1.00 94.62 78 ILE A N 1
ATOM 643 C CA . ILE A 1 78 ? 2.835 -15.196 -10.837 1.00 94.62 78 ILE A CA 1
ATOM 644 C C . ILE A 1 78 ? 1.693 -14.955 -11.827 1.00 94.62 78 ILE A C 1
ATOM 646 O O . ILE A 1 78 ? 1.831 -14.153 -12.755 1.00 94.62 78 ILE A O 1
ATOM 650 N N . ASN A 1 79 ? 0.543 -15.595 -11.604 1.00 95.19 79 ASN A N 1
ATOM 651 C CA . ASN A 1 79 ? -0.619 -15.467 -12.477 1.00 95.19 79 ASN A CA 1
ATOM 652 C C . ASN A 1 79 ? -1.165 -14.040 -12.485 1.00 95.19 79 ASN A C 1
ATOM 654 O O . ASN A 1 79 ? -1.484 -13.512 -13.551 1.00 95.19 79 ASN A O 1
ATOM 658 N N . TYR A 1 80 ? -1.228 -13.381 -11.329 1.00 94.00 80 TYR A N 1
ATOM 659 C CA . TYR A 1 80 ? -1.693 -12.003 -11.214 1.00 94.00 80 TYR A CA 1
ATOM 660 C C . TYR A 1 80 ? -0.791 -11.025 -11.977 1.00 94.00 80 TYR A C 1
ATOM 662 O O . TYR A 1 80 ? -1.294 -10.218 -12.762 1.00 94.00 80 TYR A O 1
ATOM 670 N N . LEU A 1 81 ? 0.532 -11.117 -11.794 1.00 93.94 81 LEU A N 1
ATOM 671 C CA . LEU A 1 81 ? 1.515 -10.280 -12.493 1.00 93.94 81 LEU A CA 1
ATOM 672 C C . LEU A 1 81 ? 1.458 -10.496 -14.011 1.00 93.94 81 LEU A C 1
ATOM 674 O O . LEU A 1 81 ? 1.315 -9.536 -14.770 1.00 93.94 81 LEU A O 1
ATOM 678 N N . THR A 1 82 ? 1.485 -11.761 -14.438 1.00 94.06 82 THR A N 1
ATOM 679 C CA . THR A 1 82 ? 1.406 -12.153 -15.853 1.00 94.06 82 THR A CA 1
ATOM 680 C C . THR A 1 82 ? 0.134 -11.603 -16.496 1.00 94.06 82 THR A C 1
ATOM 682 O O . THR A 1 82 ? 0.191 -10.959 -17.544 1.00 94.06 82 THR A O 1
ATOM 685 N N . SER A 1 83 ? -1.012 -11.781 -15.830 1.00 92.94 83 SER A N 1
ATOM 686 C CA . SER A 1 83 ? -2.314 -11.307 -16.310 1.00 92.94 83 SER A CA 1
ATOM 687 C C . SER A 1 83 ? -2.356 -9.789 -16.457 1.00 92.94 83 SER A C 1
ATOM 689 O O . SER A 1 83 ? -2.885 -9.287 -17.446 1.00 92.94 83 SER A O 1
ATOM 691 N N . LEU A 1 84 ? -1.796 -9.052 -15.492 1.00 92.00 84 LEU A N 1
ATOM 692 C CA . LEU A 1 84 ? -1.747 -7.591 -15.523 1.00 92.00 84 LEU A CA 1
ATOM 693 C C . LEU A 1 84 ? -0.919 -7.073 -16.694 1.00 92.00 84 LEU A C 1
ATOM 695 O O . LEU A 1 84 ? -1.384 -6.202 -17.425 1.00 92.00 84 LEU A O 1
ATOM 699 N N . TRP A 1 85 ? 0.287 -7.605 -16.894 1.00 93.00 85 TRP A N 1
ATOM 700 C CA . TRP A 1 85 ? 1.145 -7.155 -17.988 1.00 93.00 85 TRP A CA 1
ATOM 701 C C . TRP A 1 85 ? 0.606 -7.564 -19.351 1.00 93.00 85 TRP A C 1
ATOM 703 O O . TRP A 1 85 ? 0.695 -6.771 -20.286 1.00 93.00 85 TRP A O 1
ATOM 713 N N . LYS A 1 86 ? -0.022 -8.742 -19.460 1.00 90.50 86 LYS A N 1
ATOM 714 C CA . LYS A 1 86 ? -0.632 -9.231 -20.704 1.00 90.50 86 LYS A CA 1
ATOM 715 C C . LYS A 1 86 ? -1.658 -8.254 -21.282 1.00 90.50 86 LYS A C 1
ATOM 717 O O . LYS A 1 86 ? -1.769 -8.161 -22.499 1.00 90.50 86 LYS A O 1
ATOM 722 N N . LEU A 1 87 ? -2.346 -7.465 -20.447 1.00 87.62 87 LEU A N 1
ATOM 723 C CA . LEU A 1 87 ? -3.289 -6.430 -20.905 1.00 87.62 87 LEU A CA 1
ATOM 724 C C . LEU A 1 87 ? -2.655 -5.398 -21.854 1.00 87.62 87 LEU A C 1
ATOM 726 O O . LEU A 1 87 ? -3.364 -4.790 -22.654 1.00 87.62 87 LEU A O 1
ATOM 730 N N . ASN A 1 88 ? -1.336 -5.211 -21.778 1.00 84.56 88 ASN A N 1
ATOM 731 C CA . ASN A 1 88 ? -0.596 -4.250 -22.590 1.00 84.56 88 ASN A CA 1
ATOM 732 C C . ASN A 1 88 ? -0.106 -4.821 -23.932 1.00 84.56 88 ASN A C 1
ATOM 734 O O . ASN A 1 88 ? 0.441 -4.070 -24.741 1.00 84.56 88 ASN A O 1
ATOM 738 N N . PHE A 1 89 ? -0.306 -6.116 -24.199 1.00 83.31 89 PHE A N 1
ATOM 739 C CA . PHE A 1 89 ? 0.183 -6.778 -25.406 1.00 83.31 89 PHE A CA 1
ATOM 740 C C . PHE A 1 89 ? -0.964 -7.347 -26.241 1.00 83.31 89 PHE A C 1
ATOM 742 O O . PHE A 1 89 ? -1.948 -7.873 -25.727 1.00 83.31 89 PHE A O 1
ATOM 749 N N . LYS A 1 90 ? -0.831 -7.230 -27.566 1.00 75.88 90 LYS A N 1
ATOM 750 C CA . LYS A 1 90 ? -1.743 -7.860 -28.537 1.00 75.88 90 LYS A CA 1
ATOM 751 C C . LYS A 1 90 ? -1.227 -9.208 -29.040 1.00 75.88 90 LYS A C 1
ATOM 753 O O . LYS A 1 90 ? -2.003 -9.988 -29.581 1.00 75.88 90 LYS A O 1
ATOM 758 N N . GLU A 1 91 ? 0.076 -9.427 -28.915 1.00 78.56 91 GLU A N 1
ATOM 759 C CA . GLU A 1 91 ? 0.782 -10.632 -29.341 1.00 78.56 91 GLU A CA 1
ATOM 760 C C . GLU A 1 91 ? 0.868 -11.633 -28.190 1.00 78.56 91 GLU A C 1
ATOM 762 O O . GLU A 1 91 ? 0.735 -11.266 -27.019 1.00 78.56 91 GLU A O 1
ATOM 767 N N . ASP A 1 92 ? 1.102 -12.897 -28.534 1.00 81.06 92 ASP A N 1
ATOM 768 C CA . ASP A 1 92 ? 1.299 -13.950 -27.548 1.00 81.06 92 ASP A CA 1
ATOM 769 C C . ASP A 1 92 ? 2.730 -13.899 -26.997 1.00 81.06 92 ASP A C 1
ATOM 771 O O . ASP A 1 92 ? 3.677 -14.395 -27.603 1.00 81.06 92 ASP A O 1
ATOM 775 N N . VAL A 1 93 ? 2.880 -13.209 -25.867 1.00 86.25 93 VAL A N 1
ATOM 776 C CA . VAL A 1 93 ? 4.130 -13.089 -25.099 1.00 86.25 93 VAL A CA 1
ATOM 777 C C . VAL A 1 93 ? 3.994 -13.720 -23.710 1.00 86.25 93 VAL A C 1
ATOM 779 O O . VAL A 1 93 ? 4.792 -13.438 -22.818 1.00 86.25 93 VAL A O 1
ATOM 782 N N . GLU A 1 94 ? 2.960 -14.540 -23.495 1.00 87.56 94 GLU A N 1
ATOM 783 C CA . GLU A 1 94 ? 2.578 -15.039 -22.171 1.00 87.56 94 GLU A CA 1
ATOM 784 C C . GLU A 1 94 ? 3.702 -15.821 -21.487 1.00 87.56 94 GLU A C 1
ATOM 786 O O . GLU A 1 94 ? 3.974 -15.568 -20.315 1.00 87.56 94 GLU A O 1
ATOM 791 N N . ASP A 1 95 ? 4.420 -16.668 -22.226 1.00 88.69 95 ASP A N 1
ATOM 792 C CA . ASP A 1 95 ? 5.543 -17.443 -21.688 1.00 88.69 95 ASP A CA 1
ATOM 793 C C . ASP A 1 95 ? 6.678 -16.541 -21.176 1.00 88.69 95 ASP A C 1
ATOM 795 O O . ASP A 1 95 ? 7.190 -16.745 -20.074 1.00 88.69 95 ASP A O 1
ATOM 799 N N . ASN A 1 96 ? 7.033 -15.489 -21.926 1.00 88.25 96 ASN A N 1
ATOM 800 C CA . ASN A 1 96 ? 8.059 -14.525 -21.513 1.00 88.25 96 ASN A CA 1
ATOM 801 C C . ASN A 1 96 ? 7.615 -13.734 -20.276 1.00 88.25 96 ASN A C 1
ATOM 803 O O . ASN A 1 96 ? 8.405 -13.518 -19.355 1.00 88.25 96 ASN A O 1
ATOM 807 N N . LEU A 1 97 ? 6.347 -13.310 -20.241 1.00 91.12 97 LEU A N 1
ATOM 808 C CA . LEU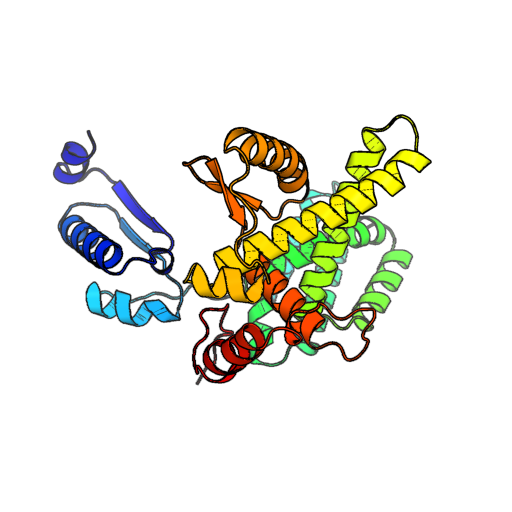 A 1 97 ? 5.774 -12.586 -19.105 1.00 91.12 97 LEU A CA 1
ATOM 809 C C . LEU A 1 97 ? 5.727 -13.455 -17.848 1.00 91.12 97 LEU A C 1
ATOM 811 O O . LEU A 1 97 ? 6.065 -12.979 -16.763 1.00 91.12 97 LEU A O 1
ATOM 815 N N . ARG A 1 98 ? 5.337 -14.723 -17.997 1.00 93.06 98 ARG A N 1
ATOM 816 C CA . ARG A 1 98 ? 5.290 -15.683 -16.898 1.00 93.06 98 ARG A CA 1
ATOM 817 C C . ARG A 1 98 ? 6.686 -15.979 -16.371 1.00 93.06 98 ARG A C 1
ATOM 819 O O . ARG A 1 98 ? 6.894 -15.899 -15.164 1.00 93.06 98 ARG A O 1
ATOM 826 N N . HIS A 1 99 ? 7.648 -16.234 -17.257 1.00 89.44 99 HIS A N 1
ATOM 827 C CA . HIS A 1 99 ? 9.039 -16.453 -16.868 1.00 89.44 99 HIS A CA 1
ATOM 828 C C . HIS A 1 99 ? 9.600 -15.261 -16.079 1.00 89.44 99 HIS A C 1
ATOM 830 O O . HIS A 1 99 ? 10.240 -15.421 -15.039 1.00 89.44 99 HIS A O 1
ATOM 836 N N . PHE A 1 100 ? 9.296 -14.045 -16.531 1.00 89.50 100 PHE A N 1
ATOM 837 C CA . PHE A 1 100 ? 9.675 -12.834 -15.819 1.00 89.50 100 PHE A CA 1
ATOM 838 C C . PHE A 1 100 ? 9.001 -12.721 -14.439 1.00 89.50 100 PHE A C 1
ATOM 840 O O . PHE A 1 100 ? 9.664 -12.395 -13.451 1.00 89.50 100 PHE A O 1
ATOM 847 N N . ALA A 1 101 ? 7.701 -13.018 -14.347 1.00 92.62 101 ALA A N 1
ATOM 848 C CA . ALA A 1 101 ? 6.975 -13.030 -13.079 1.00 92.62 101 ALA A CA 1
ATOM 849 C C . ALA A 1 101 ? 7.571 -14.043 -12.086 1.00 92.62 101 ALA A C 1
ATOM 851 O O . ALA A 1 101 ? 7.753 -13.710 -10.916 1.00 92.62 101 ALA A O 1
ATOM 852 N N . GLU A 1 102 ? 7.919 -15.245 -12.551 1.00 92.25 102 GLU A N 1
ATOM 853 C CA . GLU A 1 102 ? 8.561 -16.297 -11.754 1.00 92.25 102 GLU A CA 1
ATOM 854 C C . GLU A 1 102 ? 9.892 -15.822 -11.160 1.00 92.25 102 GLU A C 1
ATOM 856 O O . GLU A 1 102 ? 10.103 -15.935 -9.951 1.00 92.25 102 GLU A O 1
ATOM 861 N N . LEU A 1 103 ? 10.757 -15.218 -11.981 1.00 89.44 103 LEU A N 1
ATOM 862 C CA . LEU A 1 103 ? 12.047 -14.688 -11.533 1.00 89.44 103 LEU A CA 1
ATOM 863 C C . LEU A 1 103 ? 11.893 -13.545 -10.527 1.00 89.44 103 LEU A C 1
ATOM 865 O O . LEU A 1 103 ? 12.601 -13.503 -9.519 1.00 89.44 103 LEU A O 1
ATOM 869 N N . LEU A 1 104 ? 10.955 -12.626 -10.770 1.00 89.81 104 LEU A N 1
ATOM 870 C CA . LEU A 1 104 ? 10.694 -11.513 -9.861 1.00 89.81 104 LEU A CA 1
ATOM 871 C C . LEU A 1 104 ? 10.173 -12.013 -8.504 1.00 89.81 104 LEU A C 1
ATOM 873 O O . LEU A 1 104 ? 10.667 -11.583 -7.461 1.00 89.81 104 LEU A O 1
ATOM 877 N N . VAL A 1 105 ? 9.209 -12.937 -8.505 1.00 89.88 105 VAL A N 1
ATOM 878 C CA . VAL A 1 105 ? 8.631 -13.505 -7.276 1.00 89.88 105 VAL A CA 1
ATOM 879 C C . VAL A 1 105 ? 9.670 -14.320 -6.501 1.00 89.88 105 VAL A C 1
ATOM 881 O O . VAL A 1 105 ? 9.780 -14.158 -5.281 1.00 89.88 105 VAL A O 1
ATOM 884 N N . ASP A 1 106 ? 10.479 -15.138 -7.180 1.00 87.44 106 ASP A N 1
ATOM 885 C CA . ASP A 1 106 ? 11.578 -15.884 -6.555 1.00 87.44 106 ASP A CA 1
ATOM 886 C C . ASP A 1 106 ? 12.617 -14.939 -5.937 1.00 87.44 106 ASP A C 1
ATOM 888 O O . ASP A 1 106 ? 12.999 -15.097 -4.771 1.00 87.44 106 ASP A O 1
ATOM 892 N N . ARG A 1 107 ? 13.023 -13.892 -6.670 1.00 86.06 107 ARG A N 1
ATOM 893 C CA . ARG A 1 107 ? 13.990 -12.914 -6.167 1.00 86.06 107 ARG A CA 1
ATOM 894 C C . ARG A 1 107 ? 13.496 -12.239 -4.898 1.00 86.06 107 ARG A C 1
ATOM 896 O O . ARG A 1 107 ? 14.247 -12.152 -3.926 1.00 86.06 107 ARG A O 1
ATOM 903 N N . ILE A 1 108 ? 12.249 -11.781 -4.890 1.00 81.62 108 ILE A N 1
ATOM 904 C CA . ILE A 1 108 ? 11.701 -11.078 -3.731 1.00 81.62 108 ILE A CA 1
ATOM 905 C C . ILE A 1 108 ? 11.527 -12.030 -2.545 1.00 81.62 108 ILE A C 1
ATOM 907 O O . ILE A 1 108 ? 11.850 -11.678 -1.411 1.00 81.62 108 ILE A O 1
ATOM 911 N N . SER A 1 109 ? 11.111 -13.271 -2.802 1.00 81.12 109 SER A N 1
ATOM 912 C CA . SER A 1 109 ? 11.024 -14.313 -1.771 1.00 81.12 109 SER A CA 1
ATOM 913 C C . SER A 1 109 ? 12.378 -14.593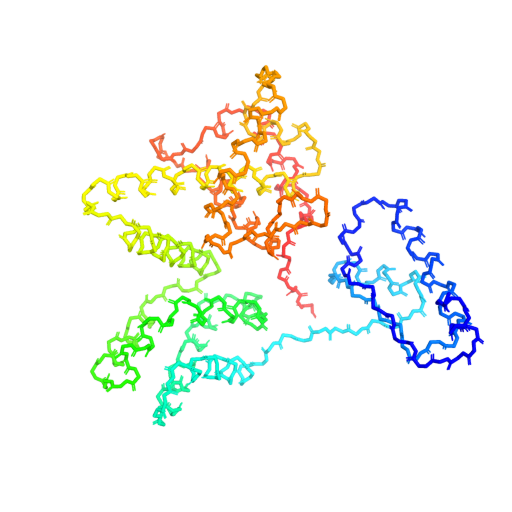 -1.103 1.00 81.12 109 SER A C 1
ATOM 915 O O . SER A 1 109 ? 12.427 -14.954 0.075 1.00 81.12 109 SER A O 1
ATOM 917 N N . LYS A 1 110 ? 13.486 -14.401 -1.831 1.00 80.81 110 LYS A N 1
ATOM 918 C CA . LYS A 1 110 ? 14.856 -14.524 -1.309 1.00 80.81 110 LYS A CA 1
ATOM 919 C C . LYS A 1 110 ? 15.338 -13.282 -0.556 1.00 80.81 110 LYS A C 1
ATOM 921 O O . LYS A 1 110 ? 16.109 -13.434 0.389 1.00 80.81 110 LYS A O 1
ATOM 926 N N . THR A 1 111 ? 14.930 -12.075 -0.957 1.00 76.69 111 THR A N 1
ATOM 927 C CA . THR A 1 111 ? 15.367 -10.824 -0.303 1.00 76.69 111 THR A CA 1
ATOM 928 C C . THR A 1 111 ? 14.569 -10.489 0.952 1.00 76.69 111 THR A C 1
ATOM 930 O O . THR A 1 111 ? 15.103 -9.856 1.860 1.00 76.69 111 THR A O 1
ATOM 933 N N . LEU A 1 112 ? 13.310 -10.917 1.021 1.00 72.94 112 LEU A N 1
ATOM 934 C CA . LEU A 1 112 ? 12.441 -10.696 2.171 1.00 72.94 112 LEU A CA 1
ATOM 935 C C . LEU A 1 112 ? 12.679 -11.755 3.257 1.00 72.94 112 LEU A C 1
ATOM 937 O O . LEU A 1 112 ? 12.755 -12.955 2.981 1.00 72.94 112 LEU A O 1
ATOM 941 N N . LYS A 1 113 ? 12.790 -11.309 4.514 1.00 66.88 113 LYS A N 1
ATOM 942 C CA . LYS A 1 113 ? 12.871 -12.203 5.685 1.00 66.88 113 LYS A CA 1
ATOM 943 C C . LYS A 1 113 ? 11.541 -12.937 5.885 1.00 66.88 113 LYS A C 1
ATOM 945 O O . LYS A 1 113 ? 10.523 -12.496 5.372 1.00 66.88 113 LYS A O 1
ATOM 950 N N . ASP A 1 114 ? 11.515 -14.032 6.646 1.00 60.34 114 ASP A N 1
ATOM 951 C CA . ASP A 1 114 ? 10.365 -14.959 6.690 1.00 60.34 114 ASP A CA 1
ATOM 952 C C . ASP A 1 114 ? 8.992 -14.284 6.886 1.00 60.34 114 ASP A C 1
ATOM 954 O O . ASP A 1 114 ? 8.065 -14.575 6.135 1.00 60.34 114 ASP A O 1
ATOM 958 N N . GLY A 1 115 ? 8.864 -13.318 7.805 1.00 59.62 115 GLY A N 1
ATOM 959 C CA . GLY A 1 115 ? 7.623 -12.544 7.948 1.00 59.62 115 GLY A CA 1
ATOM 960 C C . GLY A 1 115 ? 7.332 -11.639 6.741 1.00 59.62 115 GLY A C 1
ATOM 961 O O . GLY A 1 115 ? 6.200 -11.533 6.279 1.00 59.62 115 GLY A O 1
ATOM 962 N N . GLU A 1 116 ? 8.357 -11.007 6.181 1.00 62.69 116 GLU A N 1
ATOM 963 C CA . GLU A 1 116 ? 8.237 -10.154 5.001 1.00 62.69 116 GLU A CA 1
ATOM 964 C C . GLU A 1 116 ? 7.889 -10.955 3.734 1.00 62.69 116 GLU A C 1
ATOM 966 O O . GLU A 1 116 ? 7.317 -10.388 2.816 1.00 62.69 116 GLU A O 1
ATOM 971 N N . ARG A 1 117 ? 8.133 -12.271 3.652 1.00 62.22 117 ARG A N 1
ATOM 972 C CA . ARG A 1 117 ? 7.702 -13.073 2.484 1.00 62.22 117 ARG A CA 1
ATOM 973 C C . ARG A 1 117 ? 6.187 -13.056 2.281 1.00 62.22 117 ARG A C 1
ATOM 975 O O . ARG A 1 117 ? 5.718 -13.053 1.147 1.00 62.22 117 ARG A O 1
ATOM 982 N N . ALA A 1 118 ? 5.420 -12.968 3.368 1.00 66.06 118 ALA A N 1
ATOM 983 C CA . ALA A 1 118 ? 3.971 -12.799 3.304 1.00 66.06 118 ALA A CA 1
ATOM 984 C C . ALA A 1 118 ? 3.562 -11.449 2.681 1.00 66.06 118 ALA A C 1
ATOM 986 O O . ALA A 1 118 ? 2.442 -11.307 2.197 1.00 66.06 118 ALA A O 1
ATOM 987 N N . PHE A 1 119 ? 4.466 -10.463 2.665 1.00 67.81 119 PHE A N 1
ATOM 988 C CA . PHE A 1 119 ? 4.201 -9.108 2.197 1.00 67.81 119 PHE A CA 1
ATOM 989 C C . PHE A 1 119 ? 3.913 -9.045 0.696 1.00 67.81 119 PHE A C 1
ATOM 991 O O . PHE A 1 119 ? 2.980 -8.352 0.303 1.00 67.81 119 PHE A O 1
ATOM 998 N N . ILE A 1 120 ? 4.653 -9.779 -0.144 1.00 70.44 120 ILE A N 1
ATOM 999 C CA . ILE A 1 120 ? 4.352 -9.821 -1.587 1.00 70.44 120 ILE A CA 1
ATOM 1000 C C . ILE A 1 120 ? 3.076 -10.584 -1.900 1.00 70.44 120 ILE A C 1
ATOM 1002 O O . ILE A 1 120 ? 2.408 -10.251 -2.867 1.00 70.44 120 ILE A O 1
ATOM 1006 N N . GLY A 1 121 ? 2.679 -11.526 -1.046 1.00 78.62 121 GLY A N 1
ATOM 1007 C CA . GLY A 1 121 ? 1.380 -12.175 -1.166 1.00 78.62 121 GLY A CA 1
ATOM 1008 C C . GLY A 1 121 ? 0.205 -11.217 -0.926 1.00 78.62 121 GLY A C 1
ATOM 1009 O O . GLY A 1 121 ? -0.930 -11.548 -1.249 1.00 78.62 121 GLY A O 1
ATOM 1010 N N . ILE A 1 122 ? 0.435 -10.008 -0.403 1.00 84.31 122 ILE A N 1
ATOM 1011 C CA . ILE A 1 122 ? -0.617 -8.997 -0.296 1.00 84.31 122 ILE A CA 1
ATOM 1012 C C . ILE A 1 122 ? -0.918 -8.460 -1.708 1.00 84.31 122 ILE A C 1
ATOM 1014 O O . ILE A 1 122 ? -0.031 -7.860 -2.326 1.00 84.31 122 ILE A O 1
ATOM 1018 N N . PRO A 1 123 ? -2.169 -8.544 -2.206 1.00 87.50 123 PRO A N 1
ATOM 1019 C CA . PRO A 1 123 ? -2.511 -8.162 -3.583 1.00 87.50 123 PRO A CA 1
ATOM 1020 C C . PRO A 1 123 ? -2.080 -6.743 -3.980 1.00 87.50 123 PRO A C 1
ATOM 1022 O O . PRO A 1 123 ? -1.683 -6.487 -5.117 1.00 87.50 123 PRO A O 1
ATOM 1025 N N . LEU A 1 124 ? -2.116 -5.801 -3.031 1.00 84.56 124 LEU A N 1
ATOM 1026 C CA . LEU A 1 124 ? -1.643 -4.436 -3.256 1.00 84.56 124 LEU A CA 1
ATOM 1027 C C . LEU A 1 124 ? -0.141 -4.379 -3.575 1.00 84.56 124 LEU A C 1
ATOM 1029 O O . LEU A 1 124 ? 0.263 -3.602 -4.435 1.00 84.56 124 LEU A O 1
ATOM 1033 N N . GLN A 1 125 ? 0.680 -5.185 -2.902 1.00 84.62 125 GLN A N 1
ATOM 1034 C CA . GLN A 1 125 ? 2.128 -5.204 -3.116 1.00 84.62 125 GLN A CA 1
ATOM 1035 C C . GLN A 1 125 ? 2.473 -5.861 -4.453 1.00 84.62 125 GLN A C 1
ATOM 1037 O O . GLN A 1 125 ? 3.282 -5.311 -5.200 1.00 84.62 125 GLN A O 1
ATOM 1042 N N . CYS A 1 126 ? 1.771 -6.939 -4.827 1.00 88.62 126 CYS A N 1
ATOM 1043 C CA . CYS A 1 126 ? 1.811 -7.474 -6.192 1.00 88.62 126 CYS A CA 1
ATOM 1044 C C . CYS A 1 126 ? 1.490 -6.405 -7.241 1.00 88.62 126 CYS A C 1
ATOM 1046 O O . CYS A 1 126 ? 2.183 -6.290 -8.249 1.00 88.62 126 CYS A O 1
ATOM 1048 N N . ARG A 1 127 ? 0.459 -5.586 -7.007 1.00 89.00 127 ARG A N 1
ATOM 1049 C CA . ARG A 1 127 ? 0.107 -4.504 -7.933 1.00 89.00 127 ARG A CA 1
ATOM 1050 C C . ARG A 1 127 ? 1.198 -3.436 -8.030 1.00 89.00 127 ARG A C 1
ATOM 1052 O O . ARG A 1 127 ? 1.472 -2.961 -9.128 1.00 89.00 127 ARG A O 1
ATOM 1059 N N . ILE A 1 128 ? 1.823 -3.066 -6.911 1.00 87.81 128 ILE A N 1
ATOM 1060 C CA . ILE A 1 128 ? 2.946 -2.115 -6.901 1.00 87.81 128 ILE A CA 1
ATOM 1061 C C . ILE A 1 128 ? 4.116 -2.662 -7.727 1.00 87.81 128 ILE A C 1
ATOM 1063 O O . ILE A 1 128 ? 4.684 -1.930 -8.534 1.00 87.81 128 ILE A O 1
ATOM 1067 N N . LEU A 1 129 ? 4.443 -3.949 -7.578 1.00 89.38 129 LEU A N 1
ATOM 1068 C CA . LEU A 1 129 ? 5.468 -4.612 -8.388 1.00 89.38 129 LEU A CA 1
ATOM 1069 C C . LEU A 1 129 ? 5.138 -4.554 -9.880 1.00 89.38 129 LEU A C 1
ATOM 1071 O O . LEU A 1 129 ? 5.983 -4.134 -10.671 1.00 89.38 129 LEU A O 1
ATOM 1075 N N . ALA A 1 130 ? 3.905 -4.904 -10.251 1.00 90.88 130 ALA A N 1
ATOM 1076 C CA . ALA A 1 130 ? 3.461 -4.844 -11.639 1.00 90.88 130 ALA A CA 1
ATOM 1077 C C . ALA A 1 130 ? 3.668 -3.447 -12.246 1.00 90.88 130 ALA A C 1
ATOM 1079 O O . ALA A 1 130 ? 4.193 -3.331 -13.352 1.00 90.88 130 ALA A O 1
ATOM 1080 N N . GLU A 1 131 ? 3.308 -2.391 -11.509 1.00 89.81 131 GLU A N 1
ATOM 1081 C CA . GLU A 1 131 ? 3.429 -1.001 -11.962 1.00 89.81 131 GLU A CA 1
ATOM 1082 C C . GLU A 1 131 ? 4.894 -0.541 -12.087 1.00 89.81 131 GLU A C 1
ATOM 1084 O O . GLU A 1 131 ? 5.278 0.123 -13.059 1.00 89.81 131 GLU A O 1
ATOM 1089 N N . CYS A 1 132 ? 5.736 -0.904 -11.116 1.00 89.19 132 CYS A N 1
ATOM 1090 C CA . CYS A 1 132 ? 7.152 -0.543 -11.114 1.00 89.19 132 CYS A CA 1
ATOM 1091 C C . CYS A 1 132 ? 7.880 -1.106 -12.340 1.00 89.19 132 CYS A C 1
ATOM 1093 O O . CYS A 1 132 ? 8.574 -0.351 -13.023 1.00 89.19 132 CYS A O 1
ATOM 1095 N N . PHE A 1 133 ? 7.660 -2.385 -12.655 1.00 89.44 133 PHE A N 1
ATOM 1096 C CA . PHE A 1 133 ? 8.354 -3.087 -13.739 1.00 89.44 133 PHE A CA 1
ATOM 1097 C C . PHE A 1 133 ? 7.658 -2.991 -15.103 1.00 89.44 133 PHE A C 1
ATOM 1099 O O . PHE A 1 133 ? 8.222 -3.425 -16.101 1.00 89.44 133 PHE A O 1
ATOM 1106 N N . GLU A 1 134 ? 6.473 -2.378 -15.192 1.00 89.12 134 GLU A N 1
ATOM 1107 C CA . GLU A 1 134 ? 5.669 -2.327 -16.423 1.00 89.12 134 GLU A CA 1
ATOM 1108 C C . GLU A 1 134 ? 6.459 -1.872 -17.663 1.00 89.12 134 GLU A C 1
ATOM 1110 O O . GLU A 1 134 ? 6.370 -2.487 -18.720 1.00 89.12 134 GLU A O 1
ATOM 1115 N N . THR A 1 135 ? 7.252 -0.803 -17.544 1.00 86.06 135 THR A N 1
ATOM 1116 C CA . THR A 1 135 ? 8.006 -0.254 -18.685 1.00 86.06 135 THR A CA 1
ATOM 1117 C C . THR A 1 135 ? 9.134 -1.183 -19.121 1.00 86.06 135 THR A C 1
ATOM 1119 O O . THR A 1 135 ? 9.441 -1.260 -20.309 1.00 86.06 135 THR A O 1
ATOM 1122 N N . ASP A 1 136 ? 9.764 -1.866 -18.171 1.00 86.69 136 ASP A N 1
ATOM 1123 C CA . ASP A 1 136 ? 10.873 -2.769 -18.456 1.00 86.69 136 ASP A CA 1
ATOM 1124 C C . ASP A 1 136 ? 10.344 -4.063 -19.080 1.00 86.69 136 ASP A C 1
ATOM 1126 O O . ASP A 1 136 ? 10.885 -4.533 -20.079 1.00 86.69 136 ASP A O 1
ATOM 1130 N N . VAL A 1 137 ? 9.206 -4.558 -18.588 1.00 88.50 137 VAL A N 1
ATOM 1131 C CA . VAL A 1 137 ? 8.448 -5.666 -19.185 1.00 88.50 137 VAL A CA 1
ATOM 1132 C C . VAL A 1 137 ? 8.015 -5.332 -20.612 1.00 88.50 137 VAL A C 1
ATOM 1134 O O . VAL A 1 137 ? 8.229 -6.125 -21.522 1.00 88.50 137 VAL A O 1
ATOM 1137 N N . GLN A 1 138 ? 7.468 -4.135 -20.847 1.00 85.94 138 GLN A N 1
ATOM 1138 C CA . GLN A 1 138 ? 7.066 -3.683 -22.186 1.00 85.94 138 GLN A CA 1
ATOM 1139 C C . GLN A 1 138 ? 8.216 -3.697 -23.196 1.00 85.94 138 GLN A C 1
ATOM 1141 O O . GLN A 1 138 ? 8.016 -4.082 -24.344 1.00 85.94 138 GLN A O 1
ATOM 1146 N N . LYS A 1 139 ? 9.422 -3.302 -22.777 1.00 84.56 139 LYS A N 1
ATOM 1147 C CA . LYS A 1 139 ? 10.608 -3.303 -23.646 1.00 84.56 139 LYS A CA 1
ATOM 1148 C C . LYS A 1 139 ? 11.176 -4.701 -23.875 1.00 84.56 139 LYS A C 1
ATOM 1150 O O . LYS A 1 139 ? 11.644 -4.998 -24.970 1.00 84.56 139 LYS A O 1
ATOM 1155 N N . SER A 1 140 ? 11.159 -5.533 -22.839 1.00 83.56 140 SER A N 1
ATOM 1156 C CA . SER A 1 140 ? 11.815 -6.842 -22.838 1.00 83.56 140 SER A CA 1
ATOM 1157 C C . SER A 1 140 ? 10.965 -7.966 -23.420 1.00 83.56 140 SER A C 1
ATOM 1159 O O . SER A 1 140 ? 11.512 -8.868 -24.046 1.00 83.56 140 SER A O 1
ATOM 1161 N N . ALA A 1 141 ? 9.637 -7.909 -23.290 1.00 79.75 141 ALA A N 1
ATOM 1162 C CA . ALA A 1 141 ? 8.752 -9.001 -23.704 1.00 79.75 141 ALA A CA 1
ATOM 1163 C C . ALA A 1 141 ? 8.844 -9.341 -25.204 1.00 79.75 141 ALA A C 1
ATOM 1165 O O . ALA A 1 141 ? 8.613 -10.489 -25.582 1.00 79.75 141 ALA A O 1
ATOM 1166 N N . GLN A 1 142 ? 9.211 -8.366 -26.044 1.00 77.50 142 GLN A N 1
ATOM 1167 C CA . GLN A 1 142 ? 9.376 -8.528 -27.495 1.00 77.50 142 GLN A CA 1
ATOM 1168 C C . GLN A 1 142 ? 10.842 -8.694 -27.941 1.00 77.50 142 GLN A C 1
ATOM 1170 O O . GLN A 1 142 ? 11.100 -8.900 -29.126 1.00 77.50 142 GLN A O 1
ATOM 1175 N N . ASN A 1 143 ? 11.820 -8.596 -27.030 1.00 81.88 143 ASN A N 1
ATOM 1176 C CA . ASN A 1 143 ? 13.244 -8.657 -27.361 1.00 81.88 143 ASN A CA 1
ATOM 1177 C C . ASN A 1 143 ? 14.017 -9.501 -26.339 1.00 81.88 143 ASN A C 1
ATOM 1179 O O . ASN A 1 143 ? 14.278 -9.067 -25.219 1.00 81.88 143 ASN A O 1
ATOM 1183 N N . GLN A 1 144 ? 14.476 -10.678 -26.772 1.00 79.00 144 GLN A N 1
ATOM 1184 C CA . GLN A 1 144 ? 15.199 -11.629 -25.923 1.00 79.00 144 GLN A CA 1
ATOM 1185 C C . GLN A 1 144 ? 16.465 -11.043 -25.274 1.00 79.00 144 GLN A C 1
ATOM 1187 O O . GLN A 1 144 ? 16.800 -11.398 -24.147 1.00 79.00 144 GLN A O 1
ATOM 1192 N N . SER A 1 145 ? 17.177 -10.143 -25.958 1.00 84.12 145 SER A N 1
ATOM 1193 C CA . SER A 1 145 ? 18.374 -9.511 -25.391 1.00 84.12 145 SER A CA 1
ATOM 1194 C C . SER A 1 145 ? 18.020 -8.565 -24.243 1.00 84.12 145 SER A C 1
ATOM 1196 O O . SER A 1 145 ? 18.728 -8.531 -23.241 1.00 84.12 145 SER A O 1
ATOM 1198 N N . GLU A 1 146 ? 16.930 -7.808 -24.380 1.00 85.31 146 GLU A N 1
ATOM 1199 C CA . GLU A 1 146 ? 16.422 -6.910 -23.333 1.00 85.31 146 GLU A CA 1
ATOM 1200 C C . GLU A 1 146 ? 15.850 -7.707 -22.154 1.00 85.31 146 GLU A C 1
ATOM 1202 O O . GLU A 1 146 ? 16.026 -7.317 -21.002 1.00 85.31 146 GLU A O 1
ATOM 1207 N N . LEU A 1 147 ? 15.222 -8.857 -22.428 1.00 79.44 147 LEU A N 1
ATOM 1208 C CA . LEU A 1 147 ? 14.779 -9.796 -21.397 1.00 79.44 147 LEU A CA 1
ATOM 1209 C C . LEU A 1 147 ? 15.950 -10.278 -20.541 1.00 79.44 147 LEU A C 1
ATOM 1211 O O . LEU A 1 147 ? 15.881 -10.176 -19.321 1.00 79.44 147 LEU A O 1
ATOM 1215 N N . ASN A 1 148 ? 17.045 -10.722 -21.161 1.00 82.00 148 ASN A N 1
ATOM 1216 C CA . ASN A 1 148 ? 18.218 -11.188 -20.421 1.00 82.00 148 ASN A CA 1
ATOM 1217 C C . ASN A 1 148 ? 18.819 -10.077 -19.538 1.00 82.00 148 ASN A C 1
ATOM 1219 O O . ASN A 1 148 ? 19.109 -10.317 -18.369 1.00 82.00 148 ASN A O 1
ATOM 1223 N N . LEU A 1 149 ? 18.935 -8.847 -20.055 1.00 85.31 149 LEU A N 1
ATOM 1224 C CA . LEU A 1 149 ? 19.428 -7.699 -19.279 1.00 85.31 149 LEU A CA 1
ATOM 1225 C C . LEU A 1 149 ? 18.524 -7.367 -18.087 1.00 85.31 149 LEU A C 1
ATOM 1227 O O . LEU A 1 149 ? 19.004 -7.035 -17.001 1.00 85.31 149 LEU A O 1
ATOM 1231 N N . LEU A 1 150 ? 17.210 -7.443 -18.284 1.00 83.25 150 LEU A N 1
ATOM 1232 C CA . LEU A 1 150 ? 16.245 -7.190 -17.227 1.00 83.25 150 LEU A CA 1
ATOM 1233 C C . LEU A 1 150 ? 16.314 -8.270 -16.134 1.00 83.25 150 LEU A C 1
ATOM 1235 O O . LEU A 1 150 ? 16.277 -7.938 -14.947 1.00 83.25 150 LEU A O 1
ATOM 1239 N N . VAL A 1 151 ? 16.469 -9.538 -16.521 1.00 80.94 151 VAL A N 1
ATOM 1240 C CA . VAL A 1 151 ? 16.671 -10.655 -15.588 1.00 80.94 151 VAL A CA 1
ATOM 1241 C C . VAL A 1 151 ? 17.939 -10.451 -14.758 1.00 80.94 151 VAL A C 1
ATOM 1243 O O . VAL A 1 151 ? 17.864 -10.457 -13.529 1.00 80.94 151 VAL A O 1
ATOM 1246 N N . GLU A 1 152 ? 19.074 -10.163 -15.402 1.00 84.00 152 GLU A N 1
ATOM 1247 C CA . GLU A 1 152 ? 20.338 -9.866 -14.712 1.00 84.00 152 GLU A CA 1
ATOM 1248 C C . GLU A 1 152 ? 20.196 -8.681 -13.744 1.00 84.00 152 GLU A C 1
ATOM 1250 O O . GLU A 1 152 ? 20.730 -8.697 -12.632 1.00 84.00 152 GLU A O 1
ATOM 1255 N N . SER A 1 153 ? 19.439 -7.651 -14.139 1.00 84.19 153 SER A N 1
ATOM 1256 C CA . SER A 1 153 ? 19.178 -6.491 -13.290 1.00 84.19 153 SER A CA 1
ATOM 1257 C C . SER A 1 153 ? 18.404 -6.874 -12.027 1.00 84.19 153 SER A C 1
ATOM 1259 O O . SER A 1 153 ? 18.807 -6.492 -10.926 1.00 84.19 153 SER A O 1
ATOM 1261 N N . ILE A 1 154 ? 17.336 -7.667 -12.150 1.00 83.06 154 ILE A N 1
ATOM 1262 C CA . ILE A 1 154 ? 16.524 -8.117 -11.008 1.00 83.06 154 ILE A CA 1
ATOM 1263 C C . ILE A 1 154 ? 17.342 -8.957 -10.036 1.00 83.06 154 ILE A C 1
ATOM 1265 O O . ILE A 1 154 ? 17.253 -8.751 -8.823 1.00 83.06 154 ILE A O 1
ATOM 1269 N N . GLU A 1 155 ? 18.177 -9.862 -10.543 1.00 80.56 155 GLU A N 1
ATOM 1270 C CA . GLU A 1 155 ? 19.048 -10.692 -9.708 1.00 80.56 155 GLU A CA 1
ATOM 1271 C C . GLU A 1 155 ? 20.031 -9.870 -8.864 1.00 80.56 155 GLU A C 1
ATOM 1273 O O . GLU A 1 155 ? 20.455 -10.311 -7.792 1.00 80.56 155 GLU A O 1
ATOM 1278 N N . GLN A 1 156 ? 20.370 -8.657 -9.300 1.00 82.12 156 GLN A N 1
ATOM 1279 C CA . GLN A 1 156 ? 21.242 -7.741 -8.565 1.00 82.12 156 GLN A CA 1
ATOM 1280 C C . GLN A 1 156 ? 20.471 -6.793 -7.633 1.00 82.12 156 GLN A C 1
ATOM 1282 O O . GLN A 1 156 ? 21.061 -6.229 -6.709 1.00 82.12 156 GLN A O 1
ATOM 1287 N N . MET A 1 157 ? 19.156 -6.628 -7.813 1.00 80.44 157 MET A N 1
ATOM 1288 C CA . MET A 1 157 ? 18.352 -5.727 -6.984 1.00 80.44 157 MET A CA 1
ATOM 1289 C C . MET A 1 157 ? 18.139 -6.277 -5.570 1.00 80.44 157 MET A C 1
ATOM 1291 O O . MET A 1 157 ? 17.859 -7.462 -5.366 1.00 80.44 157 MET A O 1
ATOM 1295 N N . ASN A 1 158 ? 18.215 -5.389 -4.577 1.00 80.38 158 ASN A N 1
ATOM 1296 C CA . ASN A 1 158 ? 17.734 -5.658 -3.225 1.00 80.38 158 ASN A CA 1
ATOM 1297 C C . ASN A 1 158 ? 16.279 -5.176 -3.097 1.00 80.38 158 ASN A C 1
ATOM 1299 O O . ASN A 1 158 ? 16.033 -3.986 -2.887 1.00 80.38 158 ASN A O 1
ATOM 1303 N N . LEU A 1 159 ? 15.319 -6.089 -3.242 1.00 77.69 159 LEU A N 1
ATOM 1304 C CA . LEU A 1 159 ? 13.883 -5.789 -3.236 1.00 77.69 159 LEU A CA 1
ATOM 1305 C C . LEU A 1 159 ? 13.267 -5.996 -1.845 1.00 77.69 159 LEU A C 1
ATOM 1307 O O . LEU A 1 159 ? 12.330 -6.772 -1.668 1.00 77.69 159 LEU A O 1
ATOM 1311 N N . ASP A 1 160 ? 13.807 -5.295 -0.847 1.00 80.94 160 ASP A N 1
ATOM 1312 C CA . ASP A 1 160 ? 13.144 -5.164 0.452 1.00 80.94 160 ASP A CA 1
ATOM 1313 C C . ASP A 1 160 ? 11.916 -4.232 0.379 1.00 80.94 160 ASP A C 1
ATOM 1315 O O . ASP A 1 160 ? 11.717 -3.493 -0.593 1.00 80.94 160 ASP A O 1
ATOM 1319 N N . VAL A 1 161 ? 11.075 -4.256 1.419 1.00 80.44 161 VAL A N 1
ATOM 1320 C CA . VAL A 1 161 ? 9.836 -3.457 1.480 1.00 80.44 161 VAL A CA 1
ATOM 1321 C C . VAL A 1 161 ? 10.109 -1.962 1.285 1.00 80.44 161 VAL A C 1
ATOM 1323 O O . VAL A 1 161 ? 9.373 -1.278 0.573 1.00 80.44 161 VAL A O 1
ATOM 1326 N N . ALA A 1 162 ? 11.176 -1.434 1.890 1.00 82.81 162 ALA A N 1
ATOM 1327 C CA . ALA A 1 162 ? 11.510 -0.018 1.785 1.00 82.81 162 ALA A CA 1
ATOM 1328 C C . ALA A 1 162 ? 11.932 0.349 0.356 1.00 82.81 162 ALA A C 1
ATOM 1330 O O . ALA A 1 162 ? 11.505 1.379 -0.173 1.00 82.81 162 ALA A O 1
ATOM 1331 N N . ASN A 1 163 ? 12.731 -0.499 -0.288 1.00 84.31 163 ASN A N 1
ATOM 1332 C CA . ASN A 1 163 ? 13.153 -0.305 -1.666 1.00 84.31 163 ASN A CA 1
ATOM 1333 C C . ASN A 1 163 ? 11.967 -0.420 -2.623 1.00 84.31 163 ASN A C 1
ATOM 1335 O O . ASN A 1 163 ? 11.874 0.402 -3.528 1.00 84.31 163 ASN A O 1
ATOM 1339 N N . LEU A 1 164 ? 11.000 -1.312 -2.385 1.00 84.56 164 LEU A N 1
ATOM 1340 C CA . LEU A 1 164 ? 9.791 -1.393 -3.210 1.00 84.56 164 LEU A CA 1
ATOM 1341 C C . LEU A 1 164 ? 9.013 -0.067 -3.236 1.00 84.56 164 LEU A C 1
ATOM 1343 O O . LEU A 1 164 ? 8.675 0.440 -4.308 1.00 84.56 164 LEU A O 1
ATOM 1347 N N . TYR A 1 165 ? 8.775 0.544 -2.074 1.00 88.25 165 TYR A N 1
ATOM 1348 C CA . TYR A 1 165 ? 8.114 1.852 -2.021 1.00 88.25 165 TYR A CA 1
ATOM 1349 C C . TYR A 1 165 ? 8.976 2.980 -2.603 1.00 88.25 165 TYR A C 1
ATOM 1351 O O . TYR A 1 165 ? 8.438 3.908 -3.211 1.00 88.25 165 TYR A O 1
ATOM 1359 N N . ARG A 1 166 ? 10.309 2.908 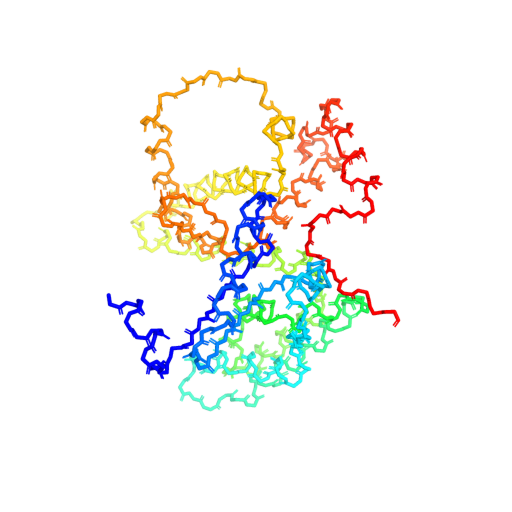-2.480 1.00 89.25 166 ARG A N 1
ATOM 1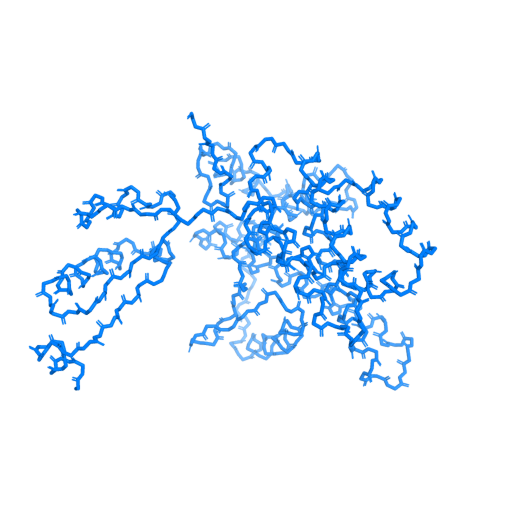360 C CA . ARG A 1 166 ? 11.216 3.838 -3.179 1.00 89.25 166 ARG A CA 1
ATOM 1361 C C . ARG A 1 166 ? 11.107 3.704 -4.696 1.00 89.25 166 ARG A C 1
ATOM 1363 O O . ARG A 1 166 ? 11.075 4.728 -5.384 1.00 89.25 166 ARG A O 1
ATOM 1370 N N . LEU A 1 167 ? 11.033 2.478 -5.218 1.00 88.69 167 LEU A N 1
ATOM 1371 C CA . LEU A 1 167 ? 10.803 2.213 -6.639 1.00 88.69 167 LEU A CA 1
ATOM 1372 C C . LEU A 1 167 ? 9.459 2.806 -7.074 1.00 88.69 167 LEU A C 1
ATOM 1374 O O . LEU A 1 167 ? 9.424 3.552 -8.052 1.00 88.69 167 LEU A O 1
ATOM 1378 N N . LEU A 1 168 ? 8.393 2.579 -6.299 1.00 89.81 168 LEU A N 1
ATOM 1379 C CA . LEU A 1 168 ? 7.072 3.151 -6.567 1.00 89.81 168 LEU A CA 1
ATOM 1380 C C . LEU A 1 168 ? 7.127 4.679 -6.655 1.00 89.81 168 LEU A C 1
ATOM 1382 O O . LEU A 1 168 ? 6.677 5.254 -7.643 1.00 89.81 168 LEU A O 1
ATOM 1386 N N . LEU A 1 169 ? 7.714 5.355 -5.663 1.00 89.94 169 LEU A N 1
ATOM 1387 C CA . LEU A 1 169 ? 7.843 6.815 -5.698 1.00 89.94 169 LEU A CA 1
ATOM 1388 C C . LEU A 1 169 ? 8.668 7.293 -6.891 1.00 89.94 169 LEU A C 1
ATOM 1390 O O . LEU A 1 169 ? 8.312 8.283 -7.528 1.00 89.94 169 LEU A O 1
ATOM 1394 N N . THR A 1 170 ? 9.744 6.585 -7.229 1.00 89.94 170 THR A N 1
ATOM 1395 C CA . THR A 1 170 ? 10.577 6.913 -8.391 1.00 89.94 170 THR A CA 1
ATOM 1396 C C . THR A 1 170 ? 9.777 6.798 -9.689 1.00 89.94 170 THR A C 1
ATOM 1398 O O . THR A 1 170 ? 9.824 7.706 -10.523 1.00 89.94 170 THR A O 1
ATOM 1401 N N . LYS A 1 171 ? 8.974 5.738 -9.828 1.00 89.06 171 LYS A N 1
ATOM 1402 C CA . LYS A 1 171 ? 8.058 5.541 -10.955 1.00 89.06 171 LYS A CA 1
ATOM 1403 C C . LYS A 1 171 ? 7.006 6.652 -11.021 1.00 89.06 171 LYS A C 1
ATOM 1405 O O . LYS A 1 171 ? 6.863 7.270 -12.074 1.00 89.06 171 LYS A O 1
ATOM 1410 N N . LYS A 1 172 ? 6.343 6.991 -9.907 1.00 88.00 172 LYS A N 1
ATOM 1411 C CA . LYS A 1 172 ? 5.356 8.089 -9.853 1.00 88.00 172 LYS A CA 1
ATOM 1412 C C . LYS A 1 172 ? 5.969 9.443 -10.219 1.00 88.00 172 LYS A C 1
ATOM 1414 O O . LYS A 1 172 ? 5.380 10.189 -10.998 1.00 88.00 172 LYS A O 1
ATOM 1419 N N . ARG A 1 173 ? 7.181 9.747 -9.734 1.00 88.25 173 ARG A N 1
ATOM 1420 C CA . ARG A 1 173 ? 7.932 10.958 -10.122 1.00 88.25 173 ARG A CA 1
ATOM 1421 C C . ARG A 1 173 ? 8.201 10.996 -11.624 1.00 88.25 173 ARG A C 1
ATOM 1423 O O . ARG A 1 173 ? 8.066 12.057 -12.230 1.00 88.25 173 ARG A O 1
ATOM 1430 N N . LYS A 1 174 ? 8.599 9.866 -12.216 1.00 87.50 174 LYS A N 1
ATOM 1431 C CA . LYS A 1 174 ? 8.872 9.758 -13.654 1.00 87.50 174 LYS A CA 1
ATOM 1432 C C . LYS A 1 174 ? 7.608 10.009 -14.479 1.00 87.50 174 LYS A C 1
ATOM 1434 O O . LYS A 1 174 ? 7.634 10.900 -15.321 1.00 87.50 174 LYS A O 1
ATOM 1439 N N . ILE A 1 175 ? 6.511 9.318 -14.163 1.00 84.62 175 ILE A N 1
ATOM 1440 C CA . ILE A 1 175 ? 5.210 9.499 -14.829 1.00 84.62 175 ILE A CA 1
ATOM 1441 C C . ILE A 1 175 ? 4.767 10.963 -14.740 1.00 84.62 175 ILE A C 1
ATOM 1443 O O . ILE A 1 175 ? 4.475 11.587 -15.754 1.00 84.62 175 ILE A O 1
ATOM 1447 N N . TYR A 1 176 ? 4.817 11.558 -13.545 1.00 84.00 176 TYR A N 1
ATOM 1448 C CA . TYR A 1 176 ? 4.432 12.957 -13.349 1.00 84.00 176 TYR A CA 1
ATOM 1449 C C . TYR A 1 176 ? 5.259 13.924 -14.212 1.00 84.00 176 TYR A C 1
ATOM 1451 O O . TYR A 1 176 ? 4.719 14.864 -14.801 1.00 84.00 176 TYR A O 1
ATOM 1459 N N . LYS A 1 177 ? 6.578 13.705 -14.309 1.00 84.12 177 LYS A N 1
ATOM 1460 C CA . LYS A 1 177 ? 7.455 14.509 -15.174 1.00 84.12 177 LYS A CA 1
ATOM 1461 C C . LYS A 1 177 ? 7.093 14.345 -16.647 1.00 84.12 177 LYS A C 1
ATOM 1463 O O . LYS A 1 177 ? 7.042 15.343 -17.359 1.00 84.12 177 LYS A O 1
ATOM 1468 N N . GLU A 1 178 ? 6.843 13.120 -17.097 1.00 83.38 178 GLU A N 1
ATOM 1469 C CA . GLU A 1 178 ? 6.469 12.815 -18.483 1.00 83.38 178 GLU A CA 1
ATOM 1470 C C . GLU A 1 178 ? 5.130 13.466 -18.861 1.00 83.38 178 GLU A C 1
ATOM 1472 O O . GLU A 1 178 ? 5.058 14.181 -19.861 1.00 83.38 178 GLU A O 1
ATOM 1477 N N . GLU A 1 179 ? 4.105 13.337 -18.016 1.00 81.69 179 GLU A N 1
ATOM 1478 C CA . GLU A 1 179 ? 2.804 13.987 -18.214 1.00 81.69 179 GLU A CA 1
ATOM 1479 C C . GLU A 1 179 ? 2.919 15.514 -18.246 1.00 81.69 179 GLU A C 1
ATOM 1481 O O . GLU A 1 179 ? 2.310 16.188 -19.080 1.00 81.69 179 GLU A O 1
ATOM 1486 N N . LYS A 1 180 ? 3.728 16.092 -17.351 1.00 77.19 180 LYS A N 1
ATOM 1487 C CA . LYS A 1 180 ? 3.929 17.543 -17.301 1.00 77.19 180 LYS A CA 1
ATOM 1488 C C . LYS A 1 180 ? 4.700 18.060 -18.518 1.00 77.19 180 LYS A C 1
ATOM 1490 O O . LYS A 1 180 ? 4.379 19.140 -19.022 1.00 77.19 180 LYS A O 1
ATOM 1495 N N . LYS A 1 181 ? 5.680 17.296 -19.013 1.00 78.94 181 LYS A N 1
ATOM 1496 C CA . LYS A 1 181 ? 6.392 17.594 -20.265 1.00 78.94 181 LYS A CA 1
ATOM 1497 C C . LYS A 1 181 ? 5.452 17.568 -21.461 1.00 78.94 181 LYS A C 1
ATOM 1499 O O . LYS A 1 181 ? 5.497 18.499 -22.254 1.00 78.94 181 LYS A O 1
ATOM 1504 N N . ALA A 1 182 ? 4.574 16.571 -21.557 1.00 78.12 182 ALA A N 1
ATOM 1505 C CA . ALA A 1 182 ? 3.600 16.473 -22.645 1.00 78.12 182 ALA A CA 1
ATOM 1506 C C . ALA A 1 182 ? 2.648 17.685 -22.719 1.00 78.12 182 ALA A C 1
ATOM 1508 O O . ALA A 1 182 ? 2.159 18.027 -23.792 1.00 78.12 182 ALA A O 1
ATOM 1509 N N . LEU A 1 183 ? 2.412 18.361 -21.590 1.00 73.25 183 LEU A N 1
ATOM 1510 C CA . LEU A 1 183 ? 1.566 19.555 -21.497 1.00 73.25 183 LEU A CA 1
ATOM 1511 C C . LEU A 1 183 ? 2.314 20.881 -21.736 1.00 73.25 183 LEU A C 1
ATOM 1513 O O . LEU A 1 183 ? 1.671 21.925 -21.834 1.00 73.25 183 LEU A O 1
ATOM 1517 N N . SER A 1 184 ? 3.649 20.872 -21.806 1.00 66.88 184 SER A N 1
ATOM 1518 C CA . SER A 1 184 ? 4.474 22.087 -21.846 1.00 66.88 184 SER A CA 1
ATOM 1519 C C . SER A 1 184 ? 5.111 22.296 -23.224 1.00 66.88 184 SER A C 1
ATOM 1521 O O . SER A 1 184 ? 5.740 21.396 -23.764 1.00 66.88 184 SER A O 1
ATOM 1523 N N . GLN A 1 185 ? 5.013 23.510 -23.780 1.00 60.62 185 GLN A N 1
ATOM 1524 C CA . GLN A 1 185 ? 5.618 23.863 -25.080 1.00 60.62 185 GLN A CA 1
ATOM 1525 C C . GLN A 1 185 ? 7.135 24.145 -25.003 1.00 60.62 185 GLN A C 1
ATOM 1527 O O . GLN A 1 185 ? 7.791 24.250 -26.036 1.00 60.62 185 GLN A O 1
ATOM 1532 N N . THR A 1 186 ? 7.710 24.274 -23.800 1.00 58.31 186 THR A N 1
ATOM 1533 C CA . THR A 1 186 ? 9.136 24.567 -23.572 1.00 58.31 186 THR A CA 1
ATOM 1534 C C . THR A 1 186 ? 9.757 23.546 -22.612 1.00 58.31 186 THR A C 1
ATOM 1536 O O . THR A 1 186 ? 9.342 23.419 -21.461 1.00 58.31 186 THR A O 1
ATOM 1539 N N . HIS A 1 187 ? 10.757 22.792 -23.083 1.00 58.25 187 HIS A N 1
ATOM 1540 C CA . HIS A 1 187 ? 11.264 21.605 -22.379 1.00 58.25 187 HIS A CA 1
ATOM 1541 C C . HIS A 1 187 ? 12.096 21.910 -21.113 1.00 58.25 187 HIS A C 1
ATOM 1543 O O . HIS A 1 187 ? 11.885 21.254 -20.094 1.00 58.25 187 HIS A O 1
ATOM 1549 N N . ASP A 1 188 ? 12.971 22.923 -21.124 1.00 55.94 188 ASP A N 1
ATOM 1550 C CA . ASP A 1 188 ? 13.903 23.181 -20.004 1.00 55.94 188 ASP A CA 1
ATOM 1551 C C . ASP A 1 188 ? 13.241 23.846 -18.783 1.00 55.94 188 ASP A C 1
ATOM 1553 O O . ASP A 1 188 ? 13.538 23.516 -17.631 1.00 55.94 188 ASP A O 1
ATOM 1557 N N . LEU A 1 189 ? 12.284 24.753 -19.007 1.00 57.06 189 LEU A N 1
ATOM 1558 C CA . LEU A 1 189 ? 11.502 25.353 -17.919 1.00 57.06 189 LEU A CA 1
ATOM 1559 C C . LEU A 1 189 ? 10.573 24.312 -17.273 1.00 57.06 189 LEU A C 1
ATOM 1561 O O . LEU A 1 189 ? 10.381 24.333 -16.056 1.00 57.06 189 LEU A O 1
ATOM 1565 N N . ALA A 1 190 ? 10.056 23.359 -18.056 1.00 61.91 190 ALA A N 1
ATOM 1566 C CA . ALA A 1 190 ? 9.170 22.308 -17.563 1.00 61.91 190 ALA A CA 1
ATOM 1567 C C . ALA A 1 190 ? 9.844 21.401 -16.518 1.00 61.91 190 ALA A C 1
ATOM 1569 O O . ALA A 1 190 ? 9.197 21.050 -15.530 1.00 61.91 190 ALA A O 1
ATOM 1570 N N . ASP A 1 191 ? 11.134 21.077 -16.675 1.00 65.69 191 ASP A N 1
ATOM 1571 C CA . ASP A 1 191 ? 11.862 20.200 -15.746 1.00 65.69 191 ASP A CA 1
ATOM 1572 C C . ASP A 1 191 ? 12.131 20.853 -14.382 1.00 65.69 191 ASP A C 1
ATOM 1574 O O . ASP A 1 191 ? 11.899 20.237 -13.336 1.00 65.69 191 ASP A O 1
ATOM 1578 N N . SER A 1 192 ? 12.557 22.120 -14.365 1.00 65.62 192 SER A N 1
ATOM 1579 C CA . SER A 1 192 ? 12.784 22.850 -13.106 1.00 65.62 192 SER A CA 1
ATOM 1580 C C . SER A 1 192 ? 11.480 23.059 -12.322 1.00 65.62 192 SER A C 1
ATOM 1582 O O . SER A 1 192 ? 11.428 22.812 -11.112 1.00 65.62 192 SER A O 1
ATOM 1584 N N . HIS A 1 193 ? 10.391 23.408 -13.015 1.00 73.12 193 HIS A N 1
ATOM 1585 C CA . HIS A 1 193 ? 9.065 23.514 -12.415 1.00 73.12 193 HIS A CA 1
ATOM 1586 C C . HIS A 1 193 ? 8.515 22.152 -11.973 1.00 73.12 193 HIS A C 1
ATOM 1588 O O . HIS A 1 193 ? 7.781 22.086 -10.992 1.00 73.12 193 HIS A O 1
ATOM 1594 N N . ALA A 1 194 ? 8.814 21.056 -12.677 1.00 75.06 194 ALA A N 1
ATOM 1595 C CA . ALA A 1 194 ? 8.398 19.714 -12.263 1.00 75.06 194 ALA A CA 1
ATOM 1596 C C . ALA A 1 194 ? 9.077 19.286 -10.959 1.00 75.06 194 ALA A C 1
ATOM 1598 O O . ALA A 1 194 ? 8.405 18.772 -10.071 1.00 75.06 194 ALA A O 1
ATOM 1599 N N . ASN A 1 195 ? 10.380 19.541 -10.815 1.00 79.69 195 ASN A N 1
ATOM 1600 C CA . ASN A 1 195 ? 11.105 19.212 -9.586 1.00 79.69 195 ASN A CA 1
ATOM 1601 C C . ASN A 1 195 ? 10.569 20.004 -8.385 1.00 79.69 195 ASN A C 1
ATOM 1603 O O . ASN A 1 195 ? 10.272 19.409 -7.354 1.00 79.69 195 ASN A O 1
ATOM 1607 N N . SER A 1 196 ? 10.350 21.316 -8.537 1.00 79.31 196 SER A N 1
ATOM 1608 C CA . SER A 1 196 ? 9.777 22.128 -7.455 1.00 79.31 196 SER A CA 1
ATOM 1609 C C . SER A 1 196 ? 8.371 21.664 -7.051 1.00 79.31 196 SER A C 1
ATOM 1611 O O . SER A 1 196 ? 8.037 21.648 -5.864 1.00 79.31 196 SER A O 1
ATOM 1613 N N . ASP A 1 197 ? 7.545 21.251 -8.014 1.00 80.38 197 ASP A N 1
ATOM 1614 C CA . ASP A 1 197 ? 6.211 20.723 -7.724 1.00 80.38 197 ASP A CA 1
ATOM 1615 C C . ASP A 1 197 ? 6.266 19.373 -7.006 1.00 80.38 197 ASP A C 1
ATOM 1617 O O . ASP A 1 197 ? 5.504 19.167 -6.060 1.00 80.38 197 ASP A O 1
ATOM 1621 N N . ILE A 1 198 ? 7.193 18.490 -7.393 1.00 83.81 198 ILE A N 1
ATOM 1622 C CA . ILE A 1 198 ? 7.439 17.218 -6.701 1.00 83.81 198 ILE A CA 1
ATOM 1623 C C . ILE A 1 198 ? 7.866 17.475 -5.253 1.00 83.81 198 ILE A C 1
ATOM 1625 O O . ILE A 1 198 ? 7.272 16.901 -4.343 1.00 83.81 198 ILE A O 1
ATOM 1629 N N . ASP A 1 199 ? 8.810 18.385 -5.008 1.00 83.38 199 ASP A N 1
ATOM 1630 C CA . ASP A 1 199 ? 9.261 18.713 -3.647 1.00 83.38 199 ASP A CA 1
ATOM 1631 C C . ASP A 1 199 ? 8.108 19.255 -2.784 1.00 83.38 199 ASP A C 1
ATOM 1633 O O . ASP A 1 199 ? 7.923 18.884 -1.617 1.00 83.38 199 ASP A O 1
ATOM 1637 N N . ASN A 1 200 ? 7.282 20.127 -3.371 1.00 82.38 200 ASN A N 1
ATOM 1638 C CA . ASN A 1 200 ? 6.095 20.667 -2.715 1.00 82.38 200 ASN A CA 1
ATOM 1639 C C . ASN A 1 200 ? 5.058 19.578 -2.412 1.00 82.38 200 ASN A C 1
ATOM 1641 O O . ASN A 1 200 ? 4.439 19.599 -1.338 1.00 82.38 200 ASN A O 1
ATOM 1645 N N . LEU A 1 201 ? 4.865 18.643 -3.342 1.00 83.38 201 LEU A N 1
ATOM 1646 C CA . LEU A 1 201 ? 3.958 17.516 -3.199 1.00 83.38 201 LEU A CA 1
ATOM 1647 C C . LEU A 1 201 ? 4.443 16.559 -2.112 1.00 83.38 201 LEU A C 1
ATOM 1649 O O . LEU A 1 201 ? 3.674 16.228 -1.217 1.00 83.38 201 LEU A O 1
ATOM 1653 N N . GLU A 1 202 ? 5.713 16.177 -2.104 1.00 86.19 202 GLU A N 1
ATOM 1654 C CA . GLU A 1 202 ? 6.269 15.284 -1.086 1.00 86.19 202 GLU A CA 1
ATOM 1655 C C . GLU A 1 202 ? 6.247 15.915 0.303 1.00 86.19 202 GLU A C 1
ATOM 1657 O O . GLU A 1 202 ? 5.878 15.260 1.279 1.00 86.19 202 GLU A O 1
ATOM 1662 N N . SER A 1 203 ? 6.518 17.221 0.406 1.00 84.50 203 SER A N 1
ATOM 1663 C CA . SER A 1 203 ? 6.312 17.963 1.656 1.00 84.50 203 SER A CA 1
ATOM 1664 C C . SER A 1 203 ? 4.859 17.881 2.135 1.00 84.50 203 SER A C 1
ATOM 1666 O O . SER A 1 203 ? 4.597 17.783 3.339 1.00 84.50 203 SER A O 1
ATOM 1668 N N . PHE A 1 204 ? 3.897 17.943 1.212 1.00 85.81 204 PHE A N 1
ATOM 1669 C CA . PHE A 1 204 ? 2.481 17.789 1.527 1.00 85.81 204 PHE A CA 1
ATOM 1670 C C . PHE A 1 204 ? 2.132 16.352 1.934 1.00 85.81 204 PHE A C 1
ATOM 1672 O O . PHE A 1 204 ? 1.491 16.177 2.970 1.00 85.81 204 PHE A O 1
ATOM 1679 N N . LEU A 1 205 ? 2.596 15.345 1.191 1.00 87.75 205 LEU A N 1
ATOM 1680 C CA . LEU A 1 205 ? 2.379 13.930 1.486 1.00 87.75 205 LEU A CA 1
ATOM 1681 C C . LEU A 1 205 ? 2.947 13.556 2.857 1.00 87.75 205 LEU A C 1
ATOM 1683 O O . LEU A 1 205 ? 2.244 12.937 3.645 1.00 87.75 205 LEU A O 1
ATOM 1687 N N . ARG A 1 206 ? 4.154 14.014 3.212 1.00 89.12 206 ARG A N 1
ATOM 1688 C CA . ARG A 1 206 ? 4.739 13.798 4.551 1.00 89.12 206 ARG A CA 1
ATOM 1689 C C . ARG A 1 206 ? 3.877 14.399 5.662 1.00 89.12 206 ARG A C 1
ATOM 1691 O O . ARG A 1 206 ? 3.598 13.751 6.666 1.00 89.12 206 ARG A O 1
ATOM 1698 N N . LYS A 1 207 ? 3.385 15.629 5.473 1.00 87.94 207 LYS A N 1
ATOM 1699 C CA . LYS A 1 207 ? 2.465 16.275 6.431 1.00 87.94 207 LYS A CA 1
ATOM 1700 C C . LYS A 1 207 ? 1.141 15.533 6.551 1.00 87.94 207 LYS A C 1
ATOM 1702 O O . LYS A 1 207 ? 0.568 15.492 7.638 1.00 87.94 207 LYS A O 1
ATOM 1707 N N . LEU A 1 208 ? 0.627 15.017 5.438 1.00 87.94 208 LEU A N 1
ATOM 1708 C CA . LEU A 1 208 ? -0.590 14.221 5.426 1.00 87.94 208 LEU A CA 1
ATOM 1709 C C . LEU A 1 208 ? -0.359 12.888 6.142 1.00 87.94 208 LEU A C 1
ATOM 1711 O O . LEU A 1 208 ? -1.171 12.529 6.979 1.00 87.94 208 LEU A O 1
ATOM 1715 N N . ALA A 1 209 ? 0.773 12.229 5.899 1.00 90.06 209 ALA A N 1
ATOM 1716 C CA . ALA A 1 209 ? 1.139 10.955 6.506 1.00 90.06 209 ALA A CA 1
ATOM 1717 C C . ALA A 1 209 ? 1.195 11.050 8.030 1.00 90.06 209 ALA A C 1
ATOM 1719 O O . ALA A 1 209 ? 0.521 10.288 8.716 1.00 90.06 209 ALA A O 1
ATOM 1720 N N . ILE A 1 210 ? 1.885 12.066 8.557 1.00 88.75 210 ILE A N 1
ATOM 1721 C CA . ILE A 1 210 ? 1.930 12.330 10.002 1.00 88.75 210 ILE A CA 1
ATOM 1722 C C . ILE A 1 210 ? 0.511 12.502 10.563 1.00 88.75 210 ILE A C 1
ATOM 1724 O O . ILE A 1 210 ? 0.175 11.902 11.574 1.00 88.75 210 ILE A O 1
ATOM 1728 N N . LYS A 1 211 ? -0.360 13.260 9.885 1.00 87.00 211 LYS A N 1
ATOM 1729 C CA . LYS A 1 211 ? -1.762 13.449 10.307 1.00 87.00 211 LYS A CA 1
ATOM 1730 C C . LYS A 1 211 ? -2.629 12.197 10.185 1.00 87.00 211 LYS A C 1
ATOM 1732 O O . LYS A 1 211 ? -3.664 12.132 10.840 1.00 87.00 211 LYS A O 1
ATOM 1737 N N . THR A 1 212 ? -2.279 11.282 9.288 1.00 84.56 212 THR A N 1
ATOM 1738 C CA . THR A 1 212 ? -3.002 10.026 9.075 1.00 84.56 212 THR A CA 1
ATOM 1739 C C . THR A 1 212 ? -2.640 9.002 10.141 1.00 84.56 212 THR A C 1
ATOM 1741 O O . THR A 1 212 ? -3.521 8.284 10.597 1.00 84.56 212 THR A O 1
ATOM 1744 N N . ILE A 1 213 ? -1.367 8.937 10.531 1.00 84.25 213 ILE A N 1
ATOM 1745 C CA . ILE A 1 213 ? -0.860 7.908 11.442 1.00 84.25 213 ILE A CA 1
ATOM 1746 C C . ILE A 1 213 ? -0.930 8.353 12.912 1.00 84.25 213 ILE A C 1
ATOM 1748 O O . ILE A 1 213 ? -1.167 7.534 13.794 1.00 84.25 213 ILE A O 1
ATOM 1752 N N . VAL A 1 214 ? -0.747 9.643 13.199 1.00 83.25 214 VAL A N 1
ATOM 1753 C CA . VAL A 1 214 ? -0.666 10.152 14.575 1.00 83.25 214 VAL A CA 1
ATOM 1754 C C . VAL A 1 214 ? -2.034 10.606 15.076 1.00 83.25 214 VAL A C 1
ATOM 1756 O O . VAL A 1 214 ? -2.690 11.450 14.465 1.00 83.25 214 VAL A O 1
ATOM 1759 N N . SER A 1 215 ? -2.444 10.067 16.224 1.00 76.62 215 SER A N 1
ATOM 1760 C CA . SER A 1 215 ? -3.807 10.201 16.748 1.00 76.62 215 SER A CA 1
ATOM 1761 C C . SER A 1 215 ? -4.137 11.576 17.335 1.00 76.62 215 SER A C 1
ATOM 1763 O O . SER A 1 215 ? -5.287 12.013 17.247 1.00 76.62 215 SER A O 1
ATOM 1765 N N . THR A 1 216 ? -3.170 12.268 17.950 1.00 77.44 216 THR A N 1
ATOM 1766 C CA . THR A 1 216 ? -3.412 13.557 18.625 1.00 77.44 216 THR A CA 1
ATOM 1767 C C . THR A 1 216 ? -2.893 14.734 17.802 1.00 77.44 216 THR A C 1
ATOM 1769 O O . THR A 1 216 ? -1.923 14.628 17.049 1.00 77.44 216 THR A O 1
ATOM 1772 N N . LYS A 1 217 ? -3.545 15.895 17.929 1.00 80.94 217 LYS A N 1
ATOM 1773 C CA . LYS A 1 217 ? -3.118 17.105 17.207 1.00 80.94 217 LYS A CA 1
ATOM 1774 C C . LYS A 1 217 ? -1.813 17.649 17.773 1.00 80.94 217 LYS A C 1
ATOM 1776 O O . LYS A 1 217 ? -1.002 18.195 17.030 1.00 80.94 217 LYS A O 1
ATOM 1781 N N . GLU A 1 218 ? -1.633 17.503 19.075 1.00 82.69 218 GLU A N 1
ATOM 1782 C CA . GLU A 1 218 ? -0.467 17.923 19.833 1.00 82.69 218 GLU A CA 1
ATOM 1783 C C . GLU A 1 218 ? 0.781 17.202 19.312 1.00 82.69 218 GLU A C 1
ATOM 1785 O O . GLU A 1 218 ? 1.747 17.858 18.919 1.00 82.69 218 GLU A O 1
ATOM 1790 N N . ASP A 1 219 ? 0.715 15.878 19.173 1.00 82.94 219 ASP A N 1
ATOM 1791 C CA . ASP A 1 219 ? 1.827 15.064 18.671 1.00 82.94 219 ASP A CA 1
ATOM 1792 C C . ASP A 1 219 ? 2.138 15.362 17.197 1.00 82.94 219 ASP A C 1
ATOM 1794 O O . ASP A 1 219 ? 3.301 15.456 16.797 1.00 82.94 219 ASP A O 1
ATOM 1798 N N . VAL A 1 220 ? 1.107 15.611 16.379 1.00 84.19 220 VAL A N 1
ATOM 1799 C CA . VAL A 1 220 ? 1.289 16.082 14.996 1.00 84.19 220 VAL A CA 1
ATOM 1800 C C . VAL A 1 220 ? 2.064 17.403 14.965 1.00 84.19 220 VAL A C 1
ATOM 1802 O O . VAL A 1 220 ? 2.957 17.577 14.134 1.00 84.19 220 VAL A O 1
ATOM 1805 N N . HIS A 1 221 ? 1.739 18.352 15.847 1.00 84.81 221 HIS A N 1
ATOM 1806 C CA . HIS A 1 221 ? 2.438 19.637 15.912 1.00 84.81 221 HIS A CA 1
ATOM 1807 C C . HIS A 1 221 ? 3.889 19.490 16.366 1.00 84.81 221 HIS A C 1
ATOM 1809 O O . HIS A 1 221 ? 4.758 20.170 15.809 1.00 84.81 221 HIS A O 1
ATOM 1815 N N . VAL A 1 222 ? 4.139 18.595 17.325 1.00 84.62 222 VAL A N 1
ATOM 1816 C CA . VAL A 1 222 ? 5.479 18.243 17.808 1.00 84.62 222 VAL A CA 1
ATOM 1817 C C . VAL A 1 222 ? 6.333 17.692 16.668 1.00 84.62 222 VAL A C 1
ATOM 1819 O O . VAL A 1 222 ? 7.419 18.216 16.418 1.00 84.62 222 VAL A O 1
ATOM 1822 N N . LEU A 1 223 ? 5.824 16.703 15.929 1.00 83.94 223 LEU A N 1
ATOM 1823 C CA . LEU A 1 223 ? 6.547 16.079 14.820 1.00 83.94 223 LEU A CA 1
ATOM 1824 C C . LEU A 1 223 ? 6.778 17.038 13.653 1.00 83.94 223 LEU A C 1
ATOM 1826 O O . LEU A 1 223 ? 7.829 17.005 13.030 1.00 83.94 223 LEU A O 1
ATOM 1830 N N . LEU A 1 224 ? 5.830 17.929 13.360 1.00 83.81 224 LEU A N 1
ATOM 1831 C CA . LEU A 1 224 ? 5.980 18.904 12.277 1.00 83.81 224 LEU A CA 1
ATOM 1832 C C . LEU A 1 224 ? 6.860 20.110 12.639 1.00 83.81 224 LEU A C 1
ATOM 1834 O O . LEU A 1 224 ? 7.100 20.956 11.773 1.00 83.81 224 LEU A O 1
ATOM 1838 N N . GLY A 1 225 ? 7.291 20.244 13.899 1.00 74.50 225 GLY A N 1
ATOM 1839 C CA . GLY A 1 225 ? 8.031 21.415 14.383 1.00 74.50 225 GLY A CA 1
ATOM 1840 C C . GLY A 1 225 ? 7.238 22.724 14.270 1.00 74.50 225 GLY A C 1
ATOM 1841 O O . GLY A 1 225 ? 7.804 23.818 14.297 1.00 74.50 225 GLY A O 1
ATOM 1842 N N . THR A 1 226 ? 5.916 22.640 14.101 1.00 65.38 226 THR A N 1
ATOM 1843 C CA . THR A 1 226 ? 5.047 23.808 13.969 1.00 65.38 226 THR A CA 1
ATOM 1844 C C . THR A 1 226 ? 4.583 24.242 15.350 1.00 65.38 226 THR A C 1
ATOM 1846 O O . THR A 1 226 ? 3.491 23.875 15.777 1.00 65.38 226 THR A O 1
ATOM 1849 N N . GLN A 1 227 ? 5.380 25.055 16.042 1.00 49.78 227 GLN A N 1
ATOM 1850 C CA . GLN A 1 227 ? 4.799 25.928 17.061 1.00 49.78 227 GLN A CA 1
ATOM 1851 C C . GLN A 1 227 ? 3.891 26.931 16.343 1.00 49.78 227 GLN A C 1
ATOM 1853 O O . GLN A 1 227 ? 4.295 27.487 15.321 1.00 49.78 227 GLN A O 1
ATOM 1858 N N . GLN A 1 228 ? 2.644 27.060 16.807 1.00 45.41 228 GLN A N 1
ATOM 1859 C CA . GLN A 1 228 ? 1.542 27.820 16.199 1.00 45.41 228 GLN A CA 1
ATOM 1860 C C . GLN A 1 228 ? 2.006 29.039 15.379 1.00 45.41 228 GLN A C 1
ATOM 1862 O O . GLN A 1 228 ? 2.194 30.133 15.903 1.00 45.41 228 GLN A O 1
ATOM 1867 N N . LYS A 1 229 ? 2.150 28.874 14.057 1.00 41.25 229 LYS A N 1
ATOM 1868 C CA . LYS A 1 229 ? 2.274 30.001 13.128 1.00 41.25 229 LYS A CA 1
ATOM 1869 C C . LYS A 1 229 ? 0.913 30.258 12.504 1.00 41.25 229 LYS A C 1
ATOM 1871 O O . LYS A 1 229 ? 0.431 29.441 11.727 1.00 41.25 229 LYS A O 1
ATOM 1876 N N . SER A 1 230 ? 0.344 31.374 12.955 1.00 40.56 230 SER A N 1
ATOM 1877 C CA . SER A 1 230 ? -0.762 32.178 12.432 1.00 40.56 230 SER A CA 1
ATOM 1878 C C . SER A 1 230 ? -1.783 31.506 11.507 1.00 40.56 230 SER A C 1
ATOM 1880 O O . SER A 1 230 ? -1.505 30.960 10.441 1.00 40.56 230 SER A O 1
ATOM 1882 N N . MET A 1 231 ? -3.030 31.672 11.930 1.00 36.28 231 MET A N 1
ATOM 1883 C CA . MET A 1 231 ? -4.272 31.391 11.229 1.00 36.28 231 MET A CA 1
ATOM 1884 C C . MET A 1 231 ? -4.284 32.082 9.853 1.00 36.28 231 MET A C 1
ATOM 1886 O O . MET A 1 231 ? -4.698 33.230 9.722 1.00 36.28 231 MET A O 1
ATOM 1890 N N . LYS A 1 232 ? -3.795 31.395 8.814 1.00 45.34 232 LYS A N 1
ATOM 1891 C CA . LYS A 1 232 ? -4.015 31.815 7.425 1.00 45.34 232 LYS A CA 1
ATOM 1892 C C . LYS A 1 232 ? -5.500 31.681 7.099 1.00 45.34 232 LYS A C 1
ATOM 1894 O O . LYS A 1 232 ? -6.173 30.776 7.598 1.00 45.34 232 LYS A O 1
ATOM 1899 N N . SER A 1 233 ? -6.009 32.598 6.280 1.00 46.09 233 SER A N 1
ATOM 1900 C CA . SER A 1 233 ? -7.405 32.611 5.836 1.00 46.09 233 SER A CA 1
ATOM 1901 C C . SER A 1 233 ? -7.815 31.237 5.288 1.00 46.09 233 SER A C 1
ATOM 1903 O O . SER A 1 233 ? -7.095 30.636 4.486 1.00 46.09 233 SER A O 1
ATOM 1905 N N . LYS A 1 234 ? -8.995 30.740 5.695 1.00 51.62 234 LYS A N 1
ATOM 1906 C CA . LYS A 1 234 ? -9.561 29.459 5.223 1.00 51.62 234 LYS A CA 1
ATOM 1907 C C . LYS A 1 234 ? -9.608 29.367 3.689 1.00 51.62 234 LYS A C 1
ATOM 1909 O O . LYS A 1 234 ? -9.507 28.263 3.159 1.00 51.62 234 LYS A O 1
ATOM 1914 N N . ASN A 1 235 ? -9.713 30.501 2.991 1.00 46.88 235 ASN A N 1
ATOM 1915 C CA . ASN A 1 235 ? -9.765 30.558 1.529 1.00 46.88 235 ASN A CA 1
ATOM 1916 C C . ASN A 1 235 ? -8.387 30.349 0.877 1.00 46.88 235 ASN A C 1
ATOM 1918 O O . ASN A 1 235 ? -8.285 29.546 -0.045 1.00 46.88 235 ASN A O 1
ATOM 1922 N N . GLU A 1 236 ? -7.311 30.940 1.408 1.00 49.75 236 GLU A N 1
ATOM 1923 C CA . GLU A 1 236 ? -5.943 30.690 0.910 1.00 49.75 236 GLU A CA 1
ATOM 1924 C C . GLU A 1 236 ? -5.493 29.243 1.154 1.00 49.75 236 GLU A C 1
ATOM 1926 O O . GLU A 1 236 ? -4.735 28.659 0.374 1.00 49.75 236 GLU A O 1
ATOM 1931 N N . GLN A 1 237 ? -5.954 28.653 2.262 1.00 54.88 237 GLN A N 1
ATOM 1932 C CA . GLN A 1 237 ? -5.706 27.251 2.574 1.00 54.88 237 GLN A CA 1
ATOM 1933 C C . GLN A 1 237 ? -6.425 26.340 1.568 1.00 54.88 237 GLN A C 1
ATOM 1935 O O . GLN A 1 237 ? -5.827 25.374 1.101 1.00 54.88 237 GLN A O 1
ATOM 1940 N N . ARG A 1 238 ? -7.676 26.666 1.210 1.00 53.66 238 ARG A N 1
ATOM 1941 C CA . ARG A 1 238 ? -8.484 25.919 0.237 1.00 53.66 238 ARG A CA 1
ATOM 1942 C C . ARG A 1 238 ? -7.912 25.997 -1.175 1.00 53.66 238 ARG A C 1
ATOM 1944 O O . ARG A 1 238 ? -7.682 24.945 -1.747 1.00 53.66 238 ARG A O 1
ATOM 1951 N N . GLU A 1 239 ? -7.566 27.175 -1.693 1.00 54.94 239 GLU A N 1
ATOM 1952 C CA . GLU A 1 239 ? -6.974 27.294 -3.041 1.00 54.94 239 GLU A CA 1
ATOM 1953 C C . GLU A 1 239 ? -5.633 26.559 -3.173 1.00 54.94 239 GLU A C 1
ATOM 1955 O O . GLU A 1 239 ? -5.369 25.908 -4.187 1.00 54.94 239 GLU A O 1
ATOM 1960 N N . LYS A 1 240 ? -4.786 26.602 -2.133 1.00 60.16 240 LYS A N 1
ATOM 1961 C CA . LYS A 1 240 ? -3.547 25.808 -2.102 1.00 60.16 240 LYS A CA 1
ATOM 1962 C C . LYS A 1 240 ? -3.822 24.313 -2.052 1.00 60.16 240 LYS A C 1
ATOM 1964 O O . LYS A 1 240 ? -3.057 23.561 -2.643 1.00 60.16 240 LYS A O 1
ATOM 1969 N N . ILE A 1 241 ? -4.865 23.876 -1.350 1.00 57.84 241 ILE A N 1
ATOM 1970 C CA . ILE A 1 241 ? -5.269 22.467 -1.315 1.00 57.84 241 ILE A CA 1
ATOM 1971 C C . ILE A 1 241 ? -5.817 22.041 -2.682 1.00 57.84 241 ILE A C 1
ATOM 1973 O O . ILE A 1 241 ? -5.380 21.016 -3.179 1.00 57.84 241 ILE A O 1
ATOM 1977 N N . THR A 1 242 ? -6.651 22.848 -3.342 1.00 58.06 242 THR A N 1
ATOM 1978 C CA . THR A 1 242 ? -7.221 22.534 -4.664 1.00 58.06 242 THR A CA 1
ATOM 1979 C C . THR A 1 242 ? -6.152 22.448 -5.758 1.00 58.06 242 THR A C 1
ATOM 1981 O O . THR A 1 242 ? -6.120 21.467 -6.495 1.00 58.06 242 THR A O 1
ATOM 1984 N N . LYS A 1 243 ? -5.205 23.399 -5.823 1.00 60.66 243 LYS A N 1
ATOM 1985 C CA . LYS A 1 243 ? -4.057 23.294 -6.750 1.00 60.66 243 LYS A CA 1
ATOM 1986 C C . LYS A 1 243 ? -3.179 22.078 -6.445 1.00 60.66 243 LYS A C 1
ATOM 1988 O O . LYS A 1 243 ? -2.679 21.427 -7.352 1.00 60.66 243 LYS A O 1
ATOM 1993 N N . ARG A 1 244 ? -3.001 21.743 -5.163 1.00 62.56 244 ARG A N 1
ATOM 1994 C CA . ARG A 1 244 ? -2.267 20.534 -4.763 1.00 62.56 244 ARG A CA 1
ATOM 1995 C C . ARG A 1 244 ? -3.023 19.262 -5.115 1.00 62.56 244 ARG A C 1
ATOM 1997 O O . ARG A 1 244 ? -2.364 18.286 -5.438 1.00 62.56 244 ARG A O 1
ATOM 2004 N N . MET A 1 245 ? -4.353 19.258 -5.075 1.00 57.38 245 MET A N 1
ATOM 2005 C CA . MET A 1 245 ? -5.179 18.100 -5.417 1.00 57.38 245 MET A CA 1
ATOM 2006 C C . MET A 1 245 ? -5.077 17.732 -6.892 1.00 57.38 245 MET A C 1
ATOM 2008 O O . MET A 1 245 ? -4.915 16.552 -7.172 1.00 57.38 245 MET A O 1
ATOM 2012 N N . ASP A 1 246 ? -5.062 18.702 -7.809 1.00 62.94 246 ASP A N 1
ATOM 2013 C CA . ASP A 1 246 ? -4.863 18.414 -9.240 1.00 62.94 246 ASP A CA 1
ATOM 2014 C C . ASP A 1 246 ? -3.505 17.727 -9.491 1.00 62.94 246 ASP A C 1
ATOM 2016 O O . ASP A 1 246 ? -3.421 16.703 -10.166 1.00 62.94 246 ASP A O 1
ATOM 2020 N N . HIS A 1 247 ? -2.434 18.194 -8.839 1.00 63.19 247 HIS A N 1
ATOM 2021 C CA . HIS A 1 247 ? -1.125 17.534 -8.918 1.00 63.19 247 HIS A CA 1
ATOM 2022 C C . HIS A 1 247 ? -1.058 16.199 -8.157 1.00 63.19 247 HIS A C 1
ATOM 2024 O O . HIS A 1 247 ? -0.346 15.289 -8.576 1.00 63.19 247 HIS A O 1
ATOM 2030 N N . SER A 1 248 ? -1.788 16.064 -7.048 1.00 58.06 248 SER A N 1
ATOM 2031 C CA . SER A 1 248 ? -1.764 14.860 -6.207 1.00 58.06 248 SER A CA 1
ATOM 2032 C C . SER A 1 248 ? -2.586 13.714 -6.791 1.00 58.06 248 SER A C 1
ATOM 2034 O O . SER A 1 248 ? -2.181 12.561 -6.659 1.00 58.06 248 SER A O 1
ATOM 2036 N N . ALA A 1 249 ? -3.712 14.020 -7.444 1.00 60.28 249 ALA A N 1
ATOM 2037 C CA . ALA A 1 249 ? -4.522 13.047 -8.171 1.00 60.28 249 ALA A CA 1
ATOM 2038 C C . ALA A 1 249 ? -3.705 12.417 -9.309 1.00 60.28 249 ALA A C 1
ATOM 2040 O O . ALA A 1 249 ? -3.700 11.199 -9.457 1.00 60.28 249 ALA A O 1
ATOM 2041 N N . ARG A 1 250 ? -2.908 13.225 -10.024 1.00 62.62 250 ARG A N 1
ATOM 2042 C CA . ARG A 1 250 ? -1.963 12.745 -11.051 1.00 62.62 250 ARG A CA 1
ATOM 2043 C C . ARG A 1 250 ? -0.835 11.880 -10.488 1.00 62.62 250 ARG A C 1
ATOM 2045 O O . ARG A 1 250 ? -0.375 10.956 -11.140 1.00 62.62 250 ARG A O 1
ATOM 2052 N N . PHE A 1 251 ? -0.405 12.134 -9.253 1.00 72.69 251 PHE A N 1
ATOM 2053 C CA . PHE A 1 251 ? 0.630 11.321 -8.605 1.00 72.69 251 PHE A CA 1
ATOM 2054 C C . PHE A 1 251 ? 0.118 9.939 -8.151 1.00 72.69 251 PHE A C 1
ATOM 2056 O O . PHE A 1 251 ? 0.916 9.048 -7.865 1.00 72.69 251 PHE A O 1
ATOM 2063 N N . GLY A 1 252 ? -1.205 9.736 -8.085 1.00 76.94 252 GLY A N 1
ATOM 2064 C CA . GLY A 1 252 ? -1.828 8.416 -7.925 1.00 76.94 252 GLY A CA 1
ATOM 2065 C C . GLY A 1 252 ? -1.676 7.759 -6.548 1.00 76.94 252 GLY A C 1
ATOM 2066 O O . GLY A 1 252 ? -1.822 6.545 -6.441 1.00 76.94 252 GLY A O 1
ATOM 2067 N N . LEU A 1 253 ? -1.362 8.529 -5.498 1.00 83.06 253 LEU A N 1
ATOM 2068 C CA . LEU A 1 253 ? -1.248 8.023 -4.117 1.00 83.06 253 LEU A CA 1
ATOM 2069 C C . LEU A 1 253 ? -2.390 8.469 -3.199 1.00 83.06 253 LEU A C 1
ATOM 2071 O O . LEU A 1 253 ? -2.501 7.974 -2.074 1.00 83.06 253 LEU A O 1
ATOM 2075 N N . LEU A 1 254 ? -3.206 9.424 -3.646 1.00 84.44 254 LEU A N 1
ATOM 2076 C CA . LEU A 1 254 ? -4.255 10.056 -2.853 1.00 84.44 254 LEU A CA 1
ATOM 2077 C C . LEU A 1 254 ? -5.637 9.823 -3.465 1.00 84.44 254 LEU A C 1
ATOM 2079 O O . LEU A 1 254 ? -5.764 9.605 -4.664 1.00 84.44 254 LEU A O 1
ATOM 2083 N N . ASP A 1 255 ? -6.648 9.928 -2.614 1.00 80.75 255 ASP A N 1
ATOM 2084 C CA . ASP A 1 255 ? -8.069 9.891 -2.942 1.00 80.75 255 ASP A CA 1
ATOM 2085 C C . ASP A 1 255 ? -8.813 10.973 -2.135 1.00 80.75 255 ASP A C 1
ATOM 2087 O O . ASP A 1 255 ? -8.290 11.518 -1.151 1.00 80.75 255 ASP A O 1
ATOM 2091 N N . GLU A 1 256 ? -10.034 11.298 -2.542 1.00 78.00 256 GLU A N 1
ATOM 2092 C CA . GLU A 1 256 ? -10.911 12.260 -1.883 1.00 78.00 256 GLU A CA 1
ATOM 2093 C C . GLU A 1 256 ? -12.096 11.531 -1.241 1.00 78.00 256 GLU A C 1
ATOM 2095 O O . GLU A 1 256 ? -12.808 10.762 -1.881 1.00 78.00 256 GLU A O 1
ATOM 2100 N N . ASN A 1 257 ? -12.319 11.748 0.058 1.00 74.00 257 ASN A N 1
ATOM 2101 C CA . ASN A 1 257 ? -13.486 11.170 0.722 1.00 74.00 257 ASN A CA 1
ATOM 2102 C C . ASN A 1 257 ? -14.782 11.924 0.344 1.00 74.00 257 ASN A C 1
ATOM 2104 O O . ASN A 1 257 ? -14.750 13.009 -0.230 1.00 74.00 257 ASN A O 1
ATOM 2108 N N . ALA A 1 258 ? -15.941 11.397 0.752 1.00 69.19 258 ALA A N 1
ATOM 2109 C CA . ALA A 1 258 ? -17.248 12.010 0.477 1.00 69.19 258 ALA A CA 1
ATOM 2110 C C . ALA A 1 258 ? -17.421 13.450 1.020 1.00 69.19 258 ALA A C 1
ATOM 2112 O O . ALA A 1 258 ? -18.335 14.157 0.607 1.00 69.19 258 ALA A O 1
ATOM 2113 N N . GLU A 1 259 ? -16.561 13.891 1.944 1.00 72.38 259 GLU A N 1
ATOM 2114 C CA . GLU A 1 259 ? -16.558 15.245 2.520 1.00 72.38 259 GLU A CA 1
ATOM 2115 C C . GLU A 1 259 ? -15.597 16.204 1.797 1.00 72.38 259 GLU A C 1
ATOM 2117 O O . GLU A 1 259 ? -15.412 17.347 2.221 1.00 72.38 259 GLU A O 1
ATOM 2122 N N . GLY A 1 260 ? -14.946 15.741 0.732 1.00 70.19 260 GLY A N 1
ATOM 2123 C CA . GLY A 1 260 ? -13.960 16.504 -0.018 1.00 70.19 260 GLY A CA 1
ATOM 2124 C C . GLY A 1 260 ? -12.580 16.585 0.646 1.00 70.19 260 GLY A C 1
ATOM 2125 O O . GLY A 1 260 ? -11.786 17.497 0.397 1.00 70.19 260 GLY A O 1
ATOM 2126 N N . LYS A 1 261 ? -12.293 15.684 1.594 1.00 77.75 261 LYS A N 1
ATOM 2127 C CA . LYS A 1 261 ? -11.024 15.639 2.324 1.00 77.75 261 LYS A CA 1
ATOM 2128 C C . LYS A 1 261 ? -10.082 14.629 1.683 1.00 77.75 261 LYS A C 1
ATOM 2130 O O . LYS A 1 261 ? -10.385 13.443 1.577 1.00 77.75 261 LYS A O 1
ATOM 2135 N N . VAL A 1 262 ? -8.889 15.116 1.359 1.00 81.06 262 VAL A N 1
ATOM 2136 C CA . VAL A 1 262 ? -7.787 14.318 0.818 1.00 81.06 262 VAL A CA 1
ATOM 2137 C C . VAL A 1 262 ? -7.279 13.308 1.848 1.00 81.06 262 VAL A C 1
ATOM 2139 O O . VAL A 1 262 ? -6.999 13.667 2.999 1.00 81.06 262 VAL A O 1
ATOM 2142 N N . ARG A 1 263 ? -7.108 12.061 1.412 1.00 84.69 263 ARG A N 1
ATOM 2143 C CA . ARG A 1 263 ? -6.497 10.954 2.160 1.00 84.69 263 ARG A CA 1
ATOM 2144 C C . ARG A 1 263 ? -5.600 10.128 1.242 1.00 84.69 263 ARG A C 1
ATOM 2146 O O . ARG A 1 263 ? -5.669 10.265 0.028 1.00 84.69 263 ARG A O 1
ATOM 2153 N N . PHE A 1 264 ? -4.753 9.278 1.813 1.00 85.62 264 PHE A N 1
ATOM 2154 C CA . PHE A 1 264 ? -4.035 8.287 1.013 1.00 85.62 264 PHE A CA 1
ATOM 2155 C C . PHE A 1 264 ? -5.002 7.233 0.476 1.00 85.62 264 PHE A C 1
ATOM 2157 O O . PHE A 1 264 ? -5.924 6.837 1.187 1.00 85.62 264 PHE A O 1
ATOM 2164 N N . LEU A 1 265 ? -4.747 6.762 -0.746 1.00 84.12 265 LEU A N 1
ATOM 2165 C CA . LEU A 1 265 ? -5.484 5.654 -1.357 1.00 84.12 265 LEU A CA 1
ATOM 2166 C C . LEU A 1 265 ? -5.336 4.368 -0.530 1.00 84.12 265 LEU A C 1
ATOM 2168 O O . LEU A 1 265 ? -6.271 3.586 -0.415 1.00 84.12 265 LEU A O 1
ATOM 2172 N N . HIS A 1 266 ? -4.164 4.175 0.080 1.00 83.00 266 HIS A N 1
ATOM 2173 C CA . HIS A 1 266 ? -3.916 3.094 1.021 1.00 83.00 266 HIS A CA 1
ATOM 2174 C C . HIS A 1 266 ? -3.055 3.567 2.197 1.00 83.00 266 HIS A C 1
ATOM 2176 O O . HIS A 1 266 ? -2.122 4.357 2.023 1.00 83.00 266 HIS A O 1
ATOM 2182 N N . ARG A 1 267 ? -3.343 3.060 3.403 1.00 83.06 267 ARG A N 1
ATOM 2183 C CA . ARG A 1 267 ? -2.646 3.442 4.645 1.00 83.06 267 ARG A CA 1
ATOM 2184 C C . ARG A 1 267 ? -1.140 3.189 4.577 1.00 83.06 267 ARG A C 1
ATOM 2186 O O . ARG A 1 267 ? -0.374 4.008 5.072 1.00 83.06 267 ARG A O 1
ATOM 2193 N N . SER A 1 268 ? -0.709 2.122 3.911 1.00 84.56 268 SER A N 1
ATOM 2194 C CA . SER A 1 268 ? 0.715 1.782 3.806 1.00 84.56 268 SER A CA 1
ATOM 2195 C C . SER A 1 268 ? 1.552 2.854 3.091 1.00 84.56 268 SER A C 1
ATOM 2197 O O . SER A 1 268 ? 2.731 3.008 3.393 1.00 84.56 268 SER A O 1
ATOM 2199 N N . TYR A 1 269 ? 0.952 3.663 2.206 1.00 87.94 269 TYR A N 1
ATOM 2200 C CA . TYR A 1 269 ? 1.630 4.830 1.634 1.00 87.94 269 TYR A CA 1
ATOM 2201 C C . TYR A 1 269 ? 1.919 5.885 2.703 1.00 87.94 269 TYR A C 1
ATOM 2203 O O . TYR A 1 269 ? 3.012 6.444 2.741 1.00 87.94 269 TYR A O 1
ATOM 2211 N N . ALA A 1 270 ? 0.963 6.137 3.601 1.00 89.38 270 ALA A N 1
ATOM 2212 C CA . ALA A 1 270 ? 1.168 7.035 4.732 1.00 89.38 270 ALA A CA 1
ATOM 2213 C C . ALA A 1 270 ? 2.259 6.499 5.669 1.00 89.38 270 ALA A C 1
ATOM 2215 O O . ALA A 1 270 ? 3.119 7.257 6.109 1.00 89.38 270 ALA A O 1
ATOM 2216 N N . GLU A 1 271 ? 2.259 5.195 5.938 1.00 88.00 271 GLU A N 1
ATOM 2217 C CA . GLU A 1 271 ? 3.259 4.550 6.794 1.00 88.00 271 GLU A CA 1
ATOM 2218 C C . GLU A 1 271 ? 4.662 4.650 6.206 1.00 88.00 271 GLU A C 1
ATOM 2220 O O . GLU A 1 271 ? 5.577 5.076 6.906 1.00 88.00 271 GLU A O 1
ATOM 2225 N N . TYR A 1 272 ? 4.829 4.360 4.912 1.00 90.56 272 TYR A N 1
ATOM 2226 C CA . TYR A 1 272 ? 6.112 4.536 4.239 1.00 90.56 272 TYR A CA 1
ATOM 2227 C C . TYR A 1 272 ? 6.586 5.996 4.300 1.00 90.56 272 TYR A C 1
ATOM 2229 O O . TYR A 1 272 ? 7.729 6.257 4.664 1.00 90.56 272 TYR A O 1
ATOM 2237 N N . MET A 1 273 ? 5.711 6.964 4.003 1.00 91.06 273 MET A N 1
ATOM 2238 C CA . MET A 1 273 ? 6.072 8.389 4.038 1.00 91.06 273 MET A CA 1
ATOM 2239 C C . MET A 1 273 ? 6.434 8.864 5.452 1.00 91.06 273 MET A C 1
ATOM 2241 O O . MET A 1 273 ? 7.309 9.717 5.617 1.00 91.06 273 MET A O 1
ATOM 2245 N N . MET A 1 274 ? 5.779 8.317 6.479 1.00 90.44 274 MET A N 1
ATOM 2246 C CA . MET A 1 274 ? 6.123 8.567 7.878 1.00 90.44 274 MET A CA 1
ATOM 2247 C C . MET A 1 274 ? 7.469 7.928 8.242 1.00 90.44 274 MET A C 1
ATOM 2249 O O . MET A 1 274 ? 8.313 8.589 8.841 1.00 90.44 274 MET A O 1
ATOM 2253 N N . ALA A 1 275 ? 7.702 6.676 7.846 1.00 90.38 275 ALA A N 1
ATOM 2254 C CA . ALA A 1 275 ? 8.955 5.971 8.091 1.00 90.38 275 ALA A CA 1
ATOM 2255 C C . ALA A 1 275 ? 10.140 6.659 7.400 1.00 90.38 275 ALA A C 1
ATOM 2257 O O . ALA A 1 275 ? 11.178 6.860 8.025 1.00 90.38 275 ALA A O 1
ATOM 2258 N N . GLU A 1 276 ? 9.972 7.094 6.149 1.00 90.38 276 GLU A N 1
ATOM 2259 C CA . GLU A 1 276 ? 10.968 7.888 5.427 1.00 90.38 276 GLU A CA 1
ATOM 2260 C C . GLU A 1 276 ? 11.269 9.192 6.179 1.00 90.38 276 GLU A C 1
ATOM 2262 O O . GLU A 1 276 ? 12.433 9.535 6.388 1.00 90.38 276 GLU A O 1
ATOM 2267 N N . TYR A 1 277 ? 10.230 9.892 6.648 1.00 89.81 277 TYR A N 1
ATOM 2268 C CA . TYR A 1 277 ? 10.391 11.112 7.432 1.00 89.81 277 TYR A CA 1
ATOM 2269 C C . TYR A 1 277 ? 11.163 10.868 8.735 1.00 89.81 277 TYR A C 1
ATOM 2271 O O . TYR A 1 277 ? 12.092 11.615 9.038 1.00 89.81 277 TYR A O 1
ATOM 2279 N N . LEU A 1 278 ? 10.839 9.816 9.486 1.00 89.69 278 LEU A N 1
ATOM 2280 C CA . LEU A 1 278 ? 11.596 9.451 10.682 1.00 89.69 278 LEU A CA 1
ATOM 2281 C C . LEU A 1 278 ? 13.049 9.124 10.325 1.00 89.69 278 LEU A C 1
ATOM 2283 O O . LEU A 1 278 ? 13.959 9.717 10.898 1.00 89.69 278 LEU A O 1
ATOM 2287 N N . TYR A 1 279 ? 13.269 8.252 9.338 1.00 88.88 279 TYR A N 1
ATOM 2288 C CA . TYR A 1 279 ? 14.596 7.835 8.881 1.00 88.88 279 TYR A CA 1
ATOM 2289 C C . TYR A 1 279 ? 15.477 9.027 8.505 1.00 88.88 279 TYR A C 1
ATOM 2291 O O . TYR A 1 279 ? 16.616 9.121 8.957 1.00 88.88 279 TYR A O 1
ATOM 2299 N N . THR A 1 280 ? 14.943 9.984 7.740 1.00 86.88 280 THR A N 1
ATOM 2300 C CA . THR A 1 280 ? 15.669 11.211 7.394 1.00 86.88 280 THR A CA 1
ATOM 2301 C C . THR A 1 280 ? 16.022 12.037 8.637 1.00 86.88 280 THR A C 1
ATOM 2303 O O . THR A 1 280 ? 17.033 12.725 8.627 1.00 86.88 280 THR A O 1
ATOM 2306 N N . GLY A 1 281 ? 15.256 11.969 9.727 1.00 85.94 281 GLY A N 1
ATOM 2307 C CA . GLY A 1 281 ? 15.617 12.615 10.994 1.00 85.94 281 GLY A CA 1
ATOM 2308 C C . GLY A 1 281 ? 16.789 11.957 11.718 1.00 85.94 281 GLY A C 1
ATOM 2309 O O . GLY A 1 281 ? 17.535 12.648 12.404 1.00 85.94 281 GLY A O 1
ATOM 2310 N N . PHE A 1 282 ? 16.979 10.650 11.529 1.00 86.50 282 PHE A N 1
ATOM 2311 C CA . PHE A 1 282 ? 18.065 9.863 12.125 1.00 86.50 282 PHE A CA 1
ATOM 2312 C C . PHE A 1 282 ? 19.354 9.834 11.289 1.00 86.50 282 PHE A C 1
ATOM 2314 O O . PHE A 1 282 ? 20.334 9.214 11.704 1.00 86.50 282 PHE A O 1
ATOM 2321 N N . LEU A 1 283 ? 19.384 10.480 10.119 1.00 87.00 283 LEU A N 1
ATOM 2322 C CA . LEU A 1 283 ? 20.603 10.560 9.316 1.00 87.00 283 LEU A CA 1
ATOM 2323 C C . LEU A 1 283 ? 21.703 11.326 10.063 1.00 87.00 283 LEU A C 1
ATOM 2325 O O . LEU A 1 283 ? 21.465 12.392 10.626 1.00 87.00 283 LEU A O 1
ATOM 2329 N N . LEU A 1 284 ? 22.926 10.793 10.009 1.00 80.50 284 LEU A N 1
ATOM 2330 C CA . LEU A 1 284 ? 24.115 11.418 10.603 1.00 80.50 284 LEU A CA 1
ATOM 2331 C C . LEU A 1 284 ? 24.648 12.599 9.774 1.00 80.50 284 LEU A C 1
ATOM 2333 O O . LEU A 1 284 ? 25.400 13.421 10.282 1.00 80.50 284 LEU A O 1
ATOM 2337 N N . ASP A 1 285 ? 24.289 12.664 8.491 1.00 85.56 285 ASP A N 1
ATOM 2338 C CA . ASP A 1 285 ? 24.676 13.750 7.589 1.00 85.56 285 ASP A CA 1
ATOM 2339 C C . ASP A 1 285 ? 23.782 14.972 7.839 1.00 85.56 285 ASP A C 1
ATOM 2341 O O . ASP A 1 285 ? 22.630 15.002 7.402 1.00 85.56 285 ASP A O 1
ATOM 2345 N N . ASP A 1 286 ? 24.321 15.986 8.518 1.00 77.44 286 ASP A N 1
ATOM 2346 C CA . ASP A 1 286 ? 23.606 17.214 8.894 1.00 77.44 286 ASP A CA 1
ATOM 2347 C C . ASP A 1 286 ? 22.982 17.966 7.709 1.00 77.44 286 ASP A C 1
ATOM 2349 O O . ASP A 1 286 ? 21.975 18.653 7.880 1.00 77.44 286 ASP A O 1
ATOM 2353 N N . ASN A 1 287 ? 23.527 17.811 6.497 1.00 79.62 287 ASN A N 1
ATOM 2354 C CA . ASN A 1 287 ? 22.985 18.454 5.298 1.00 79.62 287 ASN A CA 1
ATOM 2355 C C . ASN A 1 287 ? 21.771 17.711 4.728 1.00 79.62 287 ASN A C 1
ATOM 2357 O O . ASN A 1 287 ? 20.969 18.299 4.003 1.00 79.62 287 ASN A O 1
ATOM 2361 N N . LYS A 1 288 ? 21.644 16.415 5.028 1.00 77.94 288 LYS A N 1
ATOM 2362 C CA . LYS A 1 288 ? 20.552 15.555 4.549 1.00 77.94 288 LYS A CA 1
ATOM 2363 C C . LYS A 1 288 ? 19.519 15.269 5.625 1.00 77.94 288 LYS A C 1
ATOM 2365 O O . LYS A 1 288 ? 18.387 14.920 5.288 1.00 77.94 288 LYS A O 1
ATOM 2370 N N . ARG A 1 289 ? 19.895 15.384 6.900 1.00 83.31 289 ARG A N 1
ATOM 2371 C CA . ARG A 1 289 ? 18.994 15.093 8.005 1.00 83.31 289 ARG A CA 1
ATOM 2372 C C . ARG A 1 289 ? 17.890 16.134 8.078 1.00 83.31 289 ARG A C 1
ATOM 2374 O O . ARG A 1 289 ? 18.115 17.331 7.894 1.00 83.31 289 ARG A O 1
ATOM 2381 N N . ASN A 1 290 ? 16.678 15.693 8.381 1.00 80.44 290 ASN A N 1
ATOM 2382 C CA . ASN A 1 290 ? 15.635 16.640 8.737 1.00 80.44 290 ASN A CA 1
ATOM 2383 C C . ASN A 1 290 ? 15.802 17.025 10.216 1.00 80.44 290 ASN A C 1
ATOM 2385 O O . ASN A 1 290 ? 16.315 16.263 11.030 1.00 80.44 290 ASN A O 1
ATOM 2389 N N . LYS A 1 291 ? 15.375 18.235 10.574 1.00 82.88 291 LYS A N 1
ATOM 2390 C CA . LYS A 1 291 ? 15.554 18.799 11.924 1.00 82.88 291 LYS A CA 1
ATOM 2391 C C . LYS A 1 291 ? 14.634 18.174 12.984 1.00 82.88 291 LYS A C 1
ATOM 2393 O O . LYS A 1 291 ? 14.378 18.789 14.015 1.00 82.88 291 LYS A O 1
ATOM 2398 N N . LEU A 1 292 ? 14.089 16.980 12.731 1.00 84.00 292 LEU A N 1
ATOM 2399 C CA . LEU A 1 292 ? 13.163 16.294 13.632 1.00 84.00 292 LEU A CA 1
ATOM 2400 C C . LEU A 1 292 ? 13.800 16.065 15.002 1.00 84.00 292 LEU A C 1
ATOM 2402 O O . LEU A 1 292 ? 13.219 16.433 16.021 1.00 84.00 292 LEU A O 1
ATOM 2406 N N . LEU A 1 293 ? 15.016 15.514 15.019 1.00 84.38 293 LEU A N 1
ATOM 2407 C CA . LEU A 1 293 ? 15.724 15.216 16.260 1.00 84.38 293 LEU A CA 1
ATOM 2408 C C . LEU A 1 293 ? 16.318 16.453 16.936 1.00 84.38 293 LEU A C 1
ATOM 2410 O O . LEU A 1 293 ? 16.787 16.326 18.061 1.00 84.38 293 LEU A O 1
ATOM 2414 N N . ASP A 1 294 ? 16.260 17.645 16.334 1.00 85.12 294 ASP A N 1
ATOM 2415 C CA . ASP A 1 294 ? 16.666 18.883 17.012 1.00 85.12 294 ASP A CA 1
ATOM 2416 C C . ASP A 1 294 ? 15.629 19.277 18.091 1.00 85.12 294 ASP A C 1
ATOM 2418 O O . ASP A 1 294 ? 15.973 19.871 19.115 1.00 85.12 294 ASP A O 1
ATOM 2422 N N . CYS A 1 295 ? 14.362 18.879 17.914 1.00 83.38 295 CYS A N 1
ATOM 2423 C CA . CYS A 1 295 ? 13.263 19.153 18.838 1.00 83.38 295 CYS A CA 1
ATOM 2424 C C . CYS A 1 295 ? 13.208 18.126 19.982 1.00 83.38 295 CYS A C 1
ATOM 2426 O O . CYS A 1 295 ? 12.958 16.941 19.761 1.00 83.38 295 CYS A O 1
ATOM 2428 N N . GLU A 1 296 ? 13.369 18.580 21.229 1.00 85.69 296 GLU A N 1
ATOM 2429 C CA . GLU A 1 296 ? 13.317 17.710 22.415 1.00 85.69 296 GLU A CA 1
ATOM 2430 C C . GLU A 1 296 ? 11.981 16.977 22.561 1.00 85.69 296 GLU A C 1
ATOM 2432 O O . GLU A 1 296 ? 11.964 15.770 22.803 1.00 85.69 296 GLU A O 1
ATOM 2437 N N . PHE A 1 297 ? 10.865 17.674 22.335 1.00 85.38 297 PHE A N 1
ATOM 2438 C CA . PHE A 1 297 ? 9.534 17.070 22.385 1.00 85.38 297 PHE A CA 1
ATOM 2439 C C . PHE A 1 297 ? 9.364 15.969 21.334 1.00 85.38 297 PHE A C 1
ATOM 2441 O O . PHE A 1 297 ? 8.739 14.951 21.619 1.00 85.38 297 PHE A O 1
ATOM 2448 N N . ALA A 1 298 ? 9.949 16.138 20.143 1.00 83.19 298 ALA A N 1
ATOM 2449 C CA . ALA A 1 298 ? 9.890 15.124 19.096 1.00 83.19 298 ALA A CA 1
ATOM 2450 C C . ALA A 1 298 ? 10.742 13.901 19.450 1.00 83.19 298 ALA A C 1
ATOM 2452 O O . ALA A 1 298 ? 10.264 12.778 19.312 1.00 83.19 298 ALA A O 1
ATOM 2453 N N . ARG A 1 299 ? 11.959 14.102 19.983 1.00 85.62 299 ARG A N 1
ATOM 2454 C CA . ARG A 1 299 ? 12.791 12.998 20.496 1.00 85.62 299 ARG A CA 1
ATOM 2455 C C . ARG A 1 299 ? 12.047 12.199 21.565 1.00 85.62 299 ARG A C 1
ATOM 2457 O O . ARG A 1 299 ? 11.984 10.976 21.478 1.00 85.62 299 ARG A O 1
ATOM 2464 N N . LYS A 1 300 ? 11.446 12.897 22.532 1.00 85.06 300 LYS A N 1
ATOM 2465 C CA . LYS A 1 300 ? 10.671 12.279 23.611 1.00 85.06 300 LYS A CA 1
ATOM 2466 C C . LYS A 1 300 ? 9.468 11.504 23.078 1.00 85.06 300 LYS A C 1
ATOM 2468 O O . LYS A 1 300 ? 9.283 10.356 23.452 1.00 85.06 300 LYS A O 1
ATOM 2473 N N . PHE A 1 301 ? 8.703 12.091 22.158 1.00 83.62 301 PHE A N 1
ATOM 2474 C CA . PHE A 1 301 ? 7.579 11.409 21.520 1.00 83.62 301 PHE A CA 1
ATOM 2475 C C . PHE A 1 301 ? 8.015 10.119 20.811 1.00 83.62 301 PHE A C 1
ATOM 2477 O O . PHE A 1 301 ? 7.388 9.082 20.998 1.00 83.62 301 PHE A O 1
ATOM 2484 N N . ILE A 1 302 ? 9.099 10.155 20.029 1.00 84.19 302 ILE A N 1
ATOM 2485 C CA . ILE A 1 302 ? 9.586 8.969 19.309 1.00 84.19 302 ILE A CA 1
ATOM 2486 C C . ILE A 1 302 ? 9.966 7.859 20.294 1.00 84.19 302 ILE A C 1
ATOM 2488 O O . ILE A 1 302 ? 9.553 6.717 20.108 1.00 84.19 302 ILE A O 1
ATOM 2492 N N . ILE A 1 303 ? 10.700 8.186 21.359 1.00 82.00 303 ILE A N 1
ATOM 2493 C CA . ILE A 1 303 ? 11.073 7.205 22.384 1.00 82.00 303 ILE A CA 1
ATOM 2494 C C . ILE A 1 303 ? 9.812 6.652 23.059 1.00 82.00 303 ILE A C 1
ATOM 2496 O O . ILE A 1 303 ? 9.551 5.454 22.983 1.00 82.00 303 ILE A O 1
ATOM 2500 N N . ASP A 1 304 ? 8.989 7.523 23.641 1.00 81.06 304 ASP A N 1
ATOM 2501 C CA . ASP A 1 304 ? 7.890 7.128 24.526 1.00 81.06 304 ASP A CA 1
ATOM 2502 C C . ASP A 1 304 ? 6.707 6.484 23.781 1.00 81.06 304 ASP A C 1
ATOM 2504 O O . ASP A 1 304 ? 5.978 5.678 24.359 1.00 81.06 304 ASP A O 1
ATOM 2508 N N . GLN A 1 305 ? 6.465 6.867 22.521 1.00 75.62 305 GLN A N 1
ATOM 2509 C CA . GLN A 1 305 ? 5.257 6.485 21.777 1.00 75.62 305 GLN A CA 1
ATOM 2510 C C . GLN A 1 305 ? 5.518 5.572 20.580 1.00 75.62 305 GLN A C 1
ATOM 2512 O O . GLN A 1 305 ? 4.612 4.826 20.215 1.00 75.62 305 GLN A O 1
ATOM 2517 N N . ILE A 1 306 ? 6.704 5.628 19.965 1.00 75.06 306 ILE A N 1
ATOM 2518 C CA . ILE A 1 306 ? 7.029 4.810 18.784 1.00 75.06 306 ILE A CA 1
ATOM 2519 C C . ILE A 1 306 ? 7.926 3.630 19.163 1.00 75.06 306 ILE A C 1
ATOM 2521 O O . ILE A 1 306 ? 7.671 2.520 18.714 1.00 75.06 306 ILE A O 1
ATOM 2525 N N . LEU A 1 307 ? 8.966 3.851 19.975 1.00 75.94 307 LEU A N 1
ATOM 2526 C CA . LEU A 1 307 ? 9.961 2.815 20.282 1.00 75.94 307 LEU A CA 1
ATOM 2527 C C . LEU A 1 307 ? 9.617 1.975 21.520 1.00 75.94 307 LEU A C 1
ATOM 2529 O O . LEU A 1 307 ? 9.992 0.809 21.576 1.00 75.94 307 LEU A O 1
ATOM 2533 N N . VAL A 1 308 ? 8.937 2.556 22.515 1.00 70.19 308 VAL A N 1
ATOM 2534 C CA . VAL A 1 308 ? 8.640 1.883 23.797 1.00 70.19 308 VAL A CA 1
ATOM 2535 C C . VAL A 1 308 ? 7.293 1.153 23.798 1.00 70.19 308 VAL A C 1
ATOM 2537 O O . VAL A 1 308 ? 7.120 0.188 24.540 1.00 70.19 308 VAL A O 1
ATOM 2540 N N . LYS A 1 309 ? 6.321 1.575 22.983 1.00 61.84 309 LYS A N 1
ATOM 2541 C CA . LYS A 1 309 ? 5.026 0.887 22.901 1.00 61.84 309 LYS A CA 1
ATOM 2542 C C . LYS A 1 309 ? 5.158 -0.386 22.064 1.00 61.84 309 LYS A C 1
ATOM 2544 O O . LYS A 1 309 ? 5.499 -0.306 20.892 1.00 61.84 309 LYS A O 1
ATOM 2549 N N . GLU A 1 310 ? 4.805 -1.538 22.643 1.00 51.31 310 GLU A N 1
ATOM 2550 C CA . GLU A 1 310 ? 4.816 -2.852 21.963 1.00 51.31 310 GLU A CA 1
ATOM 2551 C C . GLU A 1 310 ? 3.940 -2.900 20.698 1.00 51.31 310 GLU A C 1
ATOM 2553 O O . GLU A 1 310 ? 4.132 -3.756 19.839 1.00 51.31 310 GLU A O 1
ATOM 2558 N N . GLN A 1 311 ? 2.980 -1.981 20.563 1.00 51.81 311 GLN A N 1
ATOM 2559 C CA . GLN A 1 311 ? 2.067 -1.905 19.428 1.00 51.81 311 GLN A CA 1
ATOM 2560 C C . GLN A 1 311 ? 1.944 -0.455 18.962 1.00 51.81 311 GLN A C 1
ATOM 2562 O O . GLN A 1 311 ? 1.209 0.348 19.538 1.00 51.81 311 GLN A O 1
ATOM 2567 N N . TYR A 1 312 ? 2.681 -0.116 17.909 1.00 48.75 312 TYR A N 1
ATOM 2568 C CA . TYR A 1 312 ? 2.313 0.997 17.044 1.00 48.75 312 TYR A CA 1
ATOM 2569 C C . TYR A 1 312 ? 1.408 0.442 15.940 1.00 48.75 312 TYR A C 1
ATOM 2571 O O . TYR A 1 312 ? 1.752 -0.573 15.334 1.00 48.75 312 TYR A O 1
ATOM 2579 N N . ASP A 1 313 ? 0.267 1.091 15.690 1.00 51.59 313 ASP A N 1
ATOM 2580 C CA . ASP A 1 313 ? -0.782 0.681 14.737 1.00 51.59 313 ASP A CA 1
ATOM 2581 C C . ASP A 1 313 ? -0.334 0.778 13.254 1.00 51.59 313 ASP A C 1
ATOM 2583 O O . ASP A 1 313 ? -1.041 1.329 12.411 1.00 51.59 313 ASP A O 1
ATOM 2587 N N . GLY A 1 314 ? 0.874 0.338 12.904 1.00 51.41 314 GLY A N 1
ATOM 2588 C CA . GLY A 1 314 ? 1.315 0.186 11.514 1.00 51.41 314 GLY A CA 1
ATOM 2589 C C . GLY A 1 314 ? 0.823 -1.126 10.898 1.00 51.41 314 GLY A C 1
ATOM 2590 O O . GLY A 1 314 ? 0.241 -1.964 11.592 1.00 51.41 314 GLY A O 1
ATOM 2591 N N . VAL A 1 315 ? 1.089 -1.346 9.605 1.00 39.81 315 VAL A N 1
ATOM 2592 C CA . VAL A 1 315 ? 0.982 -2.676 8.988 1.00 39.81 315 VAL A CA 1
ATOM 2593 C C . VAL A 1 315 ? 1.900 -3.633 9.748 1.00 39.81 315 VAL A C 1
ATOM 2595 O O . VAL A 1 315 ? 3.117 -3.649 9.566 1.00 39.81 315 VAL A O 1
ATOM 2598 N N . GLN A 1 316 ? 1.302 -4.420 10.640 1.00 41.16 316 GLN A N 1
ATOM 2599 C CA . GLN A 1 316 ? 1.979 -5.539 11.265 1.00 41.16 316 GLN A CA 1
ATOM 2600 C C . GLN A 1 316 ? 2.086 -6.654 10.236 1.00 41.16 316 GLN A C 1
ATOM 2602 O O . GLN A 1 316 ? 1.092 -7.109 9.669 1.00 41.16 316 GLN A O 1
ATOM 2607 N N . ILE A 1 317 ? 3.319 -7.080 10.006 1.00 39.31 317 ILE A N 1
ATOM 2608 C CA . ILE A 1 317 ? 3.603 -8.342 9.350 1.00 39.31 317 ILE A CA 1
ATOM 2609 C C . ILE A 1 317 ? 3.048 -9.443 10.268 1.00 39.31 317 ILE A C 1
ATOM 2611 O O . ILE A 1 317 ? 3.411 -9.445 11.449 1.00 39.31 317 ILE A O 1
ATOM 2615 N N . PRO A 1 318 ? 2.172 -10.347 9.787 1.00 31.39 318 PRO A N 1
ATOM 2616 C CA . PRO A 1 318 ? 1.658 -11.434 10.608 1.00 31.39 318 PRO A CA 1
ATOM 2617 C C . PRO A 1 318 ? 2.826 -12.246 11.174 1.00 31.39 318 PRO A C 1
ATOM 2619 O O . PRO A 1 318 ? 3.614 -12.822 10.425 1.00 31.39 318 PRO A O 1
ATOM 2622 N N . GLN A 1 319 ? 2.961 -12.267 12.498 1.00 26.83 319 GLN A N 1
ATOM 2623 C CA . GLN A 1 319 ? 3.822 -13.232 13.168 1.00 26.83 319 GLN A CA 1
ATOM 2624 C C . GLN A 1 319 ? 3.008 -14.511 13.323 1.00 26.83 319 GLN A C 1
ATOM 2626 O O . GLN A 1 319 ? 2.049 -14.547 14.092 1.00 26.83 319 GLN A O 1
ATOM 2631 N N . PHE A 1 320 ? 3.358 -15.539 12.556 1.00 29.77 320 PHE A N 1
ATOM 2632 C CA . PHE A 1 320 ? 2.837 -16.878 12.798 1.00 29.77 320 PHE A CA 1
ATOM 2633 C C . PHE A 1 320 ? 3.594 -17.473 13.987 1.00 29.77 320 PHE A C 1
ATOM 2635 O O . PHE A 1 320 ? 4.824 -17.534 13.971 1.00 29.77 320 PHE A O 1
ATOM 2642 N N . SER A 1 321 ? 2.845 -17.832 15.029 1.00 29.95 321 SER A N 1
ATOM 2643 C CA . SER A 1 321 ? 3.312 -18.573 16.204 1.00 29.95 321 SER A CA 1
ATOM 2644 C C . SER A 1 321 ? 3.344 -20.070 15.949 1.00 29.95 321 SER A C 1
ATOM 2646 O O . SER A 1 321 ? 2.325 -20.555 15.400 1.00 29.95 321 SER A O 1
#

Foldseek 3Di:
DVVVCQQVLPAAAAEAEALVVPPDPVVSVVVLVVLQVSVPTNYNYYYYDYDPVCQVVSCVSNVHDDDDDAFADLVSLLCLLLVLLCVVDPDPLSVLSSVVSNLLLVLQCVLADPLCNSVSSHVVLSVLVSLLCSVLCVVCSVPVVSSVVVSVVSNPDNDDPLVSVVSSLVSLLVQLLVVQCVVDPDRPVSVVVSVVLSVVLLVVLLLQLLVLQPDDPVLSCLQVVDPDDDDDDPVVVVVVVVVSCVSVVSSVQWDADPVRDIHGPDNVSSVSSPVVLVVLCPDPPPVRRDCQVVRPSSVVCCVPPPVPDPDRPDPDRDDDD